Protein 6P5H (pdb70)

Secondary structure (DSSP, 8-state):
----EEEE--GGG--TTTSPSSEEEEETTEEEEE-TTS-EEE----HHHHHHHHHH---GGGSEEETT-TT--TTT-HHHHHHHHHHHHHHHHTTT--/----EEEE--GGG--TTTSPSSEEEEETTEEEEE-TTS-EEE----HHHHHHHHHH---GGGSEEETT-TT--TTT-HHHHHHHHHHHHHHHHTTT--

Radius of gyration: 18.25 Å; Cα contacts (8 Å, |Δi|>4): 332; chains: 2; bounding box: 44×51×34 Å

Organism: Legionella pneumophila subsp. pneumophila (strain Philadelphia 1 / ATCC 33152 / DSM 7513) (NCBI:txid272624)

Solvent-accessible surface area: 11384 Å² total; per-residue (Å²): 125,42,2,137,80,2,40,32,24,151,117,170,126,24,72,43,151,107,18,84,59,41,8,0,2,0,1,77,74,41,0,1,8,0,22,120,181,25,132,57,68,77,4,49,42,85,58,114,29,0,95,117,0,26,70,26,0,96,42,67,29,9,52,80,13,45,10,102,18,138,66,22,64,44,154,131,46,80,24,11,37,3,8,99,60,1,4,105,28,0,135,65,90,17,143,117,53,137,125,42,2,136,83,1,39,35,25,126,95,142,118,17,69,21,155,113,17,82,60,41,7,0,2,0,1,96,66,35,0,0,2,0,21,119,182,24,46,2,4,13,1,35,42,86,58,116,29,0,97,116,0,29,85,26,0,100,40,114,165,42,50,94,60,83,7,84,18,149,179,21,51,45,159,127,44,81,21,25,37,3,4,90,58,1,4,103,29,0,124,68,72,12,169,103,36,132

Structure (mmCIF, N/CA/C/O backbone):
data_6P5H
#
_entry.id   6P5H
#
_cell.length_a   52.027
_cell.length_b   52.027
_cell.length_c   79.753
_cell.angle_alpha   90.00
_cell.angle_beta   90.00
_cell.angle_gamma   120.00
#
_symmetry.space_group_name_H-M   'P 31'
#
loop_
_entity.id
_entity.type
_entity.pdbx_description
1 polymer MavC
2 water water
#
loop_
_atom_site.group_PDB
_atom_site.id
_atom_site.type_symbol
_atom_site.label_atom_id
_atom_site.label_alt_id
_atom_site.label_comp_id
_atom_site.label_asym_id
_atom_site.label_entity_id
_atom_site.label_seq_id
_atom_site.pdbx_PDB_ins_code
_atom_site.Cartn_x
_atom_site.Cartn_y
_atom_site.Cartn_z
_atom_site.occupancy
_atom_site.B_iso_or_equiv
_atom_site.auth_seq_id
_atom_site.auth_comp_id
_atom_site.auth_asym_id
_atom_site.auth_atom_id
_atom_site.pdbx_PDB_model_num
ATOM 1 N N . ASN A 1 8 ? -4.379 -8.586 -25.669 1.00 21.15 128 ASN A N 1
ATOM 2 C CA . ASN A 1 8 ? -2.933 -8.571 -25.498 1.00 22.22 128 ASN A CA 1
ATOM 3 C C . ASN A 1 8 ? -2.535 -8.990 -24.085 1.00 18.82 128 ASN A C 1
ATOM 4 O O . ASN A 1 8 ? -1.417 -9.446 -23.883 1.00 18.22 128 ASN A O 1
ATOM 9 N N . ALA A 1 9 ? -3.455 -8.821 -23.117 1.00 18.44 129 ALA A N 1
ATOM 10 C CA . ALA A 1 9 ? -3.097 -8.892 -21.706 1.00 18.21 129 ALA A CA 1
ATOM 11 C C . ALA A 1 9 ? -2.804 -10.324 -21.256 1.00 15.99 129 ALA A C 1
ATOM 12 O O . ALA A 1 9 ? -3.397 -11.281 -21.762 1.00 18.16 129 ALA A O 1
ATOM 14 N N . PRO A 1 10 ? -1.899 -10.495 -20.299 1.00 11.83 130 PRO A N 1
ATOM 15 C CA . PRO A 1 10 ? -1.629 -11.835 -19.778 1.00 14.19 130 PRO A CA 1
ATOM 16 C C . PRO A 1 10 ? -2.810 -12.363 -18.979 1.00 14.65 130 PRO A C 1
ATOM 17 O O . PRO A 1 10 ? -3.603 -11.609 -18.410 1.00 14.16 130 PRO A O 1
ATOM 21 N N . GLN A 1 11 ? -2.923 -13.691 -18.947 1.00 13.08 131 GLN A N 1
ATOM 22 C CA . GLN A 1 11 ? -3.925 -14.366 -18.135 1.00 14.40 131 GLN A CA 1
ATOM 23 C C . GLN A 1 11 ? -3.331 -15.272 -17.079 1.00 12.21 131 GLN A C 1
ATOM 24 O O . GLN A 1 11 ? -4.075 -15.771 -16.224 1.00 14.00 131 GLN A O 1
ATOM 30 N N . LYS A 1 12 ? -2.030 -15.504 -17.113 1.00 12.00 132 LYS A N 1
ATOM 31 C CA . LYS A 1 12 ? -1.383 -16.512 -16.295 1.00 11.04 132 LYS A CA 1
ATOM 32 C C . LYS A 1 12 ? -0.241 -15.886 -15.520 1.00 13.88 132 LYS A C 1
ATOM 33 O O . LYS A 1 12 ? 0.357 -14.894 -15.947 1.00 12.03 132 LYS A O 1
ATOM 39 N N . TYR A 1 13 ? 0.106 -16.521 -14.407 1.00 11.46 133 TYR A N 1
ATOM 40 C CA . TYR A 1 13 ? 1.313 -16.159 -13.681 1.00 11.18 133 TYR A CA 1
ATOM 41 C C . TYR A 1 13 ? 2.005 -17.415 -13.181 1.00 14.04 133 TYR A C 1
ATOM 42 O O . TYR A 1 13 ? 1.406 -18.491 -13.089 1.00 13.48 133 TYR A O 1
ATOM 51 N N . GLN A 1 14 ? 3.272 -17.258 -12.810 1.00 12.92 134 GLN A N 1
ATOM 52 C CA . GLN A 1 14 ? 3.906 -18.271 -11.984 1.00 14.23 134 GLN A CA 1
ATOM 53 C C . GLN A 1 14 ? 4.942 -17.636 -11.075 1.00 15.36 134 GLN A C 1
ATOM 54 O O . GLN A 1 14 ? 5.537 -16.603 -11.404 1.00 13.48 134 GLN A O 1
ATOM 60 N N . LYS A 1 15 ? 5.141 -18.263 -9.922 1.00 15.99 135 LYS A N 1
ATOM 61 C CA . LYS A 1 15 ? 6.333 -18.005 -9.134 1.00 17.31 135 LYS A CA 1
ATOM 62 C C . LYS A 1 15 ? 7.521 -18.649 -9.828 1.00 18.64 135 LYS A C 1
ATOM 63 O O . LYS A 1 15 ? 7.390 -19.679 -10.496 1.00 19.71 135 LYS A O 1
ATOM 69 N N . ILE A 1 16 ? 8.690 -18.026 -9.698 1.00 17.81 136 ILE A N 1
ATOM 70 C CA . ILE A 1 16 ? 9.900 -18.595 -10.276 1.00 16.65 136 ILE A CA 1
ATOM 71 C C . ILE A 1 16 ? 11.097 -18.113 -9.472 1.00 20.51 136 ILE A C 1
ATOM 72 O O . ILE A 1 16 ? 11.094 -17.006 -8.928 1.00 20.40 136 ILE A O 1
ATOM 77 N N . LYS A 1 17 ? 12.116 -18.967 -9.376 1.00 23.56 137 LYS A N 1
ATOM 78 C CA . LYS A 1 17 ? 13.377 -18.559 -8.778 1.00 25.36 137 LYS A CA 1
ATOM 79 C C . LYS A 1 17 ? 14.230 -17.831 -9.810 1.00 25.43 137 LYS A C 1
ATOM 80 O O . LYS A 1 17 ? 14.184 -18.127 -11.009 1.00 25.76 137 LYS A O 1
ATOM 86 N N . ARG A 1 18 ? 15.024 -16.874 -9.325 1.00 28.28 138 ARG A N 1
ATOM 87 C CA . ARG A 1 18 ? 15.755 -15.984 -10.223 1.00 28.84 138 ARG A CA 1
ATOM 88 C C . ARG A 1 18 ? 16.679 -16.752 -11.160 1.00 29.00 138 ARG A C 1
ATOM 89 O O . ARG A 1 18 ? 16.758 -16.441 -12.354 1.00 28.62 138 ARG A O 1
ATOM 97 N N . GLU A 1 19 ? 17.379 -17.764 -10.646 1.00 31.26 139 GLU A N 1
ATOM 98 C CA . GLU A 1 19 ? 18.314 -18.502 -11.486 1.00 36.12 139 GLU A CA 1
ATOM 99 C C . GLU A 1 19 ? 17.627 -19.507 -12.396 1.00 31.13 139 GLU A C 1
ATOM 100 O O . GLU A 1 19 ? 18.298 -20.116 -13.234 1.00 35.53 139 GLU A O 1
ATOM 106 N N . GLU A 1 20 ? 16.319 -19.697 -12.255 1.00 30.04 140 GLU A N 1
ATOM 107 C CA . GLU A 1 20 ? 15.537 -20.532 -13.154 1.00 31.50 140 GLU A CA 1
A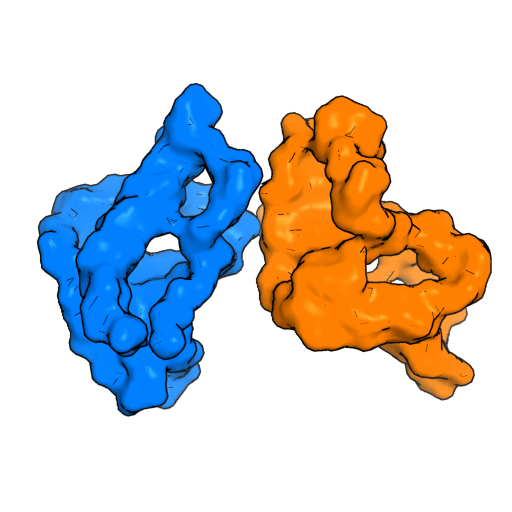TOM 108 C C . GLU A 1 20 ? 14.778 -19.717 -14.192 1.00 26.08 140 GLU A C 1
ATOM 109 O O . GLU A 1 20 ? 14.149 -20.301 -15.080 1.00 26.82 140 GLU A O 1
ATOM 115 N N . PHE A 1 21 ? 14.827 -18.391 -14.105 1.00 24.39 141 PHE A N 1
ATOM 116 C CA . PHE A 1 21 ? 14.067 -17.516 -14.992 1.00 23.28 141 PHE A CA 1
ATOM 117 C C . PHE A 1 21 ? 14.947 -17.127 -16.175 1.00 24.90 141 PHE A C 1
ATOM 118 O O . PHE A 1 21 ? 15.873 -16.324 -16.039 1.00 23.78 141 PHE A O 1
ATOM 126 N N . ASN A 1 22 ? 14.667 -17.716 -17.333 1.00 20.46 142 ASN A N 1
ATOM 127 C CA . ASN A 1 22 ? 15.383 -17.407 -18.568 1.00 22.16 142 ASN A CA 1
ATOM 128 C C . ASN A 1 22 ? 14.380 -16.832 -19.554 1.00 21.37 142 ASN A C 1
ATOM 129 O O . ASN A 1 22 ? 13.613 -17.592 -20.170 1.00 19.63 142 ASN A O 1
ATOM 134 N N . PRO A 1 23 ? 14.343 -15.509 -19.735 1.00 20.89 143 PRO A N 1
ATOM 135 C CA . PRO A 1 23 ? 13.366 -14.908 -20.663 1.00 20.88 143 PRO A CA 1
ATOM 136 C C . PRO A 1 23 ? 13.375 -15.506 -22.060 1.00 19.18 143 PRO A C 1
ATOM 137 O O . PRO A 1 23 ? 12.329 -15.518 -22.728 1.00 17.92 143 PRO A O 1
ATOM 141 N N . GLU A 1 24 ? 14.523 -16.003 -22.526 1.00 22.04 144 GLU A N 1
ATOM 142 C CA . GLU A 1 24 ? 14.585 -16.502 -23.893 1.00 20.82 144 GLU A CA 1
ATOM 143 C C . GLU A 1 24 ? 13.845 -17.831 -24.056 1.00 21.71 144 GLU A C 1
ATOM 144 O O . GLU A 1 24 ? 13.390 -18.149 -25.159 1.00 20.30 144 GLU A O 1
ATOM 150 N N . THR A 1 25 ? 13.701 -18.615 -22.988 1.00 18.22 145 THR A N 1
ATOM 151 C CA . THR A 1 25 ? 12.999 -19.890 -23.083 1.00 19.07 145 THR A CA 1
ATOM 152 C C . THR A 1 25 ? 11.729 -19.956 -22.247 1.00 18.18 145 THR A C 1
ATOM 153 O O . THR A 1 25 ? 10.984 -20.937 -22.359 1.00 19.12 145 THR A O 1
ATOM 157 N N . ALA A 1 26 ? 11.450 -18.950 -21.420 1.00 15.17 146 ALA A N 1
ATOM 158 C CA . ALA A 1 26 ? 10.232 -18.959 -20.629 1.00 15.66 146 ALA A CA 1
ATOM 159 C C . ALA A 1 26 ? 9.018 -18.663 -21.501 1.00 14.41 146 ALA A C 1
ATOM 160 O O . ALA A 1 26 ? 9.121 -18.079 -22.581 1.00 14.29 146 ALA A O 1
ATOM 162 N N . GLU A 1 27 ? 7.849 -19.048 -21.004 1.00 14.61 147 GLU A N 1
ATOM 163 C CA . GLU A 1 27 ? 6.618 -18.716 -21.710 1.00 12.08 147 GLU A CA 1
ATOM 164 C C . GLU A 1 27 ? 6.410 -17.201 -21.762 1.00 12.12 147 GLU A C 1
ATOM 165 O O . GLU A 1 27 ? 6.436 -16.522 -20.731 1.00 12.39 147 GLU A O 1
ATOM 171 N N . LYS A 1 28 ? 6.179 -16.675 -22.964 1.00 10.70 148 LYS A N 1
ATOM 172 C CA . LYS A 1 28 ? 5.959 -15.243 -23.132 1.00 9.39 148 LYS A CA 1
ATOM 173 C C . LYS A 1 28 ? 4.494 -14.890 -22.860 1.00 10.99 148 LYS A C 1
ATOM 174 O O . LYS A 1 28 ? 3.627 -15.760 -22.725 1.00 12.55 148 LYS A O 1
ATOM 180 N N . ASN A 1 29 ? 4.223 -13.581 -22.767 1.00 11.32 149 ASN A N 1
ATOM 181 C CA . ASN A 1 29 ? 2.940 -13.029 -22.332 1.00 10.79 149 ASN A CA 1
ATOM 182 C C . ASN A 1 29 ? 2.473 -13.675 -21.027 1.00 10.53 149 ASN A C 1
ATOM 183 O O . ASN A 1 29 ? 1.382 -14.237 -20.928 1.00 12.75 149 ASN A O 1
ATOM 188 N N . LYS A 1 30 ? 3.315 -13.544 -20.004 1.00 11.01 150 LYS A N 1
ATOM 189 C CA . LYS A 1 30 ? 3.050 -14.181 -18.727 1.00 10.55 150 LYS A CA 1
ATOM 190 C C . LYS A 1 30 ? 3.698 -13.362 -17.621 1.00 14.43 150 LYS A C 1
ATOM 191 O O . LYS A 1 30 ? 4.730 -12.719 -17.821 1.00 28.06 150 LYS A O 1
ATOM 197 N N . ILE A 1 31 ? 3.069 -13.399 -16.456 1.00 10.41 151 ILE A N 1
ATOM 198 C CA . ILE A 1 31 ? 3.549 -12.733 -15.252 1.00 11.78 151 ILE A CA 1
ATOM 199 C C . ILE A 1 31 ? 4.432 -13.689 -14.464 1.00 11.94 151 ILE A C 1
ATOM 200 O O . ILE A 1 31 ? 4.097 -14.871 -14.282 1.00 11.98 151 ILE A O 1
ATOM 205 N N . TYR A 1 32 ? 5.558 -13.179 -13.967 1.00 10.09 152 TYR A N 1
ATOM 206 C CA . TYR A 1 32 ? 6.487 -13.953 -13.156 1.00 10.36 152 TYR A CA 1
ATOM 207 C C . TYR A 1 32 ? 6.686 -13.237 -11.837 1.00 13.66 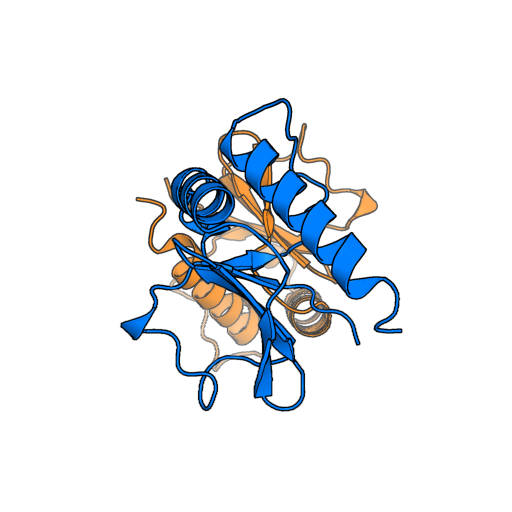152 TYR A C 1
ATOM 208 O O . TYR A 1 32 ? 7.119 -12.077 -11.807 1.00 13.65 152 TYR A O 1
ATOM 217 N N . LEU A 1 33 ? 6.342 -13.919 -10.754 1.00 12.44 153 LEU A N 1
ATOM 218 C CA . LEU A 1 33 ? 6.550 -13.417 -9.403 1.00 11.03 153 LEU A CA 1
ATOM 219 C C . LEU A 1 33 ? 7.828 -14.048 -8.867 1.00 15.81 153 LEU A C 1
ATOM 220 O O . LEU A 1 33 ? 7.895 -15.268 -8.684 1.00 15.44 153 LEU A O 1
ATOM 225 N N . LEU A 1 34 ? 8.855 -13.225 -8.671 1.00 15.73 154 LEU A N 1
ATOM 226 C CA . LEU A 1 34 ? 10.089 -13.650 -8.029 1.00 16.82 154 LEU A CA 1
ATOM 227 C C . LEU A 1 34 ? 10.096 -13.162 -6.585 1.00 18.08 154 LEU A C 1
ATOM 228 O O . LEU A 1 34 ? 9.280 -12.329 -6.185 1.00 18.13 154 LEU A O 1
ATOM 233 N N . GLU A 1 35 ? 11.035 -13.689 -5.797 1.00 19.53 155 GLU A N 1
ATOM 234 C CA . GLU A 1 35 ? 11.069 -13.329 -4.383 1.00 20.77 155 GLU A CA 1
ATOM 235 C C . GLU A 1 35 ? 11.473 -11.877 -4.159 1.00 21.27 155 GLU A C 1
ATOM 236 O O . GLU A 1 35 ? 11.274 -11.363 -3.051 1.00 22.09 155 GLU A O 1
ATOM 242 N N . ASP A 1 36 ? 11.992 -11.194 -5.181 1.00 20.86 156 ASP A N 1
ATOM 243 C CA . ASP A 1 36 ? 12.393 -9.803 -5.023 1.00 21.78 156 ASP A CA 1
ATOM 244 C C . ASP A 1 36 ? 11.911 -8.907 -6.156 1.00 20.78 156 ASP A C 1
ATOM 245 O O . ASP A 1 36 ? 12.363 -7.759 -6.243 1.00 20.70 156 ASP A O 1
ATOM 250 N N . GLN A 1 37 ? 11.001 -9.374 -7.010 1.00 17.84 157 GLN A N 1
ATOM 251 C CA . GLN A 1 37 ? 10.576 -8.591 -8.161 1.00 18.18 157 GLN A CA 1
ATOM 252 C C . GLN A 1 37 ? 9.335 -9.229 -8.758 1.00 14.59 157 GLN A C 1
ATOM 253 O O . GLN A 1 37 ? 9.130 -10.438 -8.628 1.00 17.72 157 GLN A O 1
ATOM 259 N N . LEU A 1 38 ? 8.514 -8.402 -9.400 1.00 14.55 158 LEU A N 1
ATOM 260 C CA . LEU A 1 38 ? 7.333 -8.841 -10.135 1.00 14.36 158 LEU A CA 1
ATOM 261 C C . LEU A 1 38 ? 7.471 -8.313 -11.553 1.00 13.04 158 LEU A C 1
ATOM 262 O O . LEU A 1 38 ? 7.594 -7.097 -11.754 1.00 14.03 158 LEU A O 1
ATOM 267 N N . VAL A 1 39 ? 7.451 -9.211 -12.538 1.00 12.24 159 VAL A N 1
ATOM 268 C CA . VAL A 1 39 ? 7.701 -8.802 -13.909 1.00 14.86 159 VAL A CA 1
ATOM 269 C C . VAL A 1 39 ? 6.630 -9.354 -14.832 1.00 13.05 159 VAL A C 1
ATOM 270 O O . VAL A 1 39 ? 5.961 -10.352 -14.540 1.00 13.43 159 VAL A O 1
ATOM 274 N N . TYR A 1 40 ? 6.498 -8.696 -15.968 1.00 11.27 160 TYR A N 1
ATOM 275 C CA . TYR A 1 40 ? 5.696 -9.161 -17.091 1.00 10.04 160 TYR A CA 1
ATOM 276 C C . TYR A 1 40 ? 6.662 -9.496 -18.213 1.00 13.67 160 TYR A C 1
ATOM 277 O O . TYR A 1 40 ? 7.466 -8.650 -18.617 1.00 12.74 160 TYR A O 1
ATOM 286 N N . LEU A 1 41 ? 6.624 -10.735 -18.694 1.00 12.16 161 LEU A N 1
ATOM 287 C CA . LEU A 1 41 ? 7.400 -11.114 -19.866 1.00 13.15 161 LEU A CA 1
ATOM 288 C C . LEU A 1 41 ? 6.481 -10.924 -21.059 1.00 12.70 161 LEU A C 1
ATOM 289 O O . LEU A 1 41 ? 5.523 -11.682 -21.228 1.00 12.08 161 LEU A O 1
ATOM 294 N N . ASP A 1 42 ? 6.729 -9.885 -21.862 1.00 13.31 162 ASP A N 1
ATOM 295 C CA . ASP A 1 42 ? 5.730 -9.529 -22.857 1.00 12.82 162 ASP A CA 1
ATOM 296 C C . ASP A 1 42 ? 5.828 -10.450 -24.079 1.00 13.80 162 ASP A C 1
ATOM 297 O O . ASP A 1 42 ? 6.634 -11.389 -24.119 1.00 13.38 162 ASP A O 1
ATOM 302 N N . ILE A 1 43 ? 4.966 -10.205 -25.070 1.00 12.63 163 ILE A N 1
ATOM 303 C CA . ILE A 1 43 ? 4.869 -11.129 -26.205 1.00 13.05 163 ILE A CA 1
ATOM 304 C C . ILE A 1 43 ? 6.136 -11.116 -27.054 1.00 14.37 163 ILE A C 1
ATOM 305 O O . ILE A 1 43 ? 6.347 -12.033 -27.862 1.00 13.31 163 ILE A O 1
ATOM 310 N N . PHE A 1 44 ? 6.991 -10.111 -26.897 1.00 15.23 164 PHE A N 1
ATOM 311 C CA . PHE A 1 44 ? 8.259 -10.050 -27.613 1.00 13.49 164 PHE A CA 1
ATOM 312 C C . PHE A 1 44 ? 9.417 -10.651 -26.833 1.00 12.82 164 PHE A C 1
ATOM 313 O O . PHE A 1 44 ? 10.534 -10.709 -27.356 1.00 15.15 164 PHE A O 1
ATOM 321 N N . GLY A 1 45 ? 9.193 -11.077 -25.592 1.00 13.75 165 GLY A N 1
ATOM 322 C CA . GLY A 1 45 ? 10.258 -11.591 -24.764 1.00 14.18 165 GLY A CA 1
ATOM 323 C C . GLY A 1 45 ? 10.988 -10.547 -23.956 1.00 13.14 165 GLY A C 1
ATOM 324 O O . GLY A 1 45 ? 12.073 -10.835 -23.441 1.00 17.18 165 GLY A O 1
ATOM 325 N N . LYS A 1 46 ? 10.423 -9.353 -23.824 1.00 14.11 166 LYS A N 1
ATOM 326 C CA . LYS A 1 46 ? 11.011 -8.296 -23.009 1.00 15.93 166 LYS A CA 1
ATOM 327 C C . LYS A 1 46 ? 10.511 -8.406 -21.575 1.00 15.79 166 LYS A C 1
ATOM 328 O O . LYS A 1 46 ? 9.301 -8.483 -21.345 1.00 14.98 166 LYS A O 1
ATOM 334 N N . VAL A 1 47 ? 11.443 -8.402 -20.623 1.00 13.73 167 VAL A N 1
ATOM 335 C CA . VAL A 1 47 ? 11.106 -8.359 -19.203 1.00 15.08 167 VAL A CA 1
ATOM 336 C C . VAL A 1 47 ? 10.734 -6.930 -18.824 1.00 17.07 167 VAL A C 1
ATOM 337 O O . VAL A 1 47 ? 11.556 -6.010 -18.910 1.00 17.53 167 VAL A O 1
ATOM 341 N N . ILE A 1 48 ? 9.506 -6.749 -18.362 1.00 14.59 168 ILE A N 1
ATOM 342 C CA . ILE A 1 48 ? 8.995 -5.446 -17.955 1.00 14.71 168 ILE A CA 1
ATOM 343 C C . ILE A 1 48 ? 8.777 -5.473 -16.448 1.00 15.98 168 ILE A C 1
ATOM 344 O O . ILE A 1 48 ? 8.008 -6.294 -15.933 1.00 16.44 168 ILE A O 1
ATOM 349 N N . ASP A 1 49 ? 9.459 -4.585 -15.729 1.00 13.34 169 ASP A N 1
ATOM 350 C CA . ASP A 1 49 ? 9.273 -4.502 -14.288 1.00 13.02 169 ASP A CA 1
ATOM 351 C C . ASP A 1 49 ? 7.893 -3.946 -13.953 1.00 11.54 169 ASP A C 1
ATOM 352 O O . ASP A 1 49 ? 7.408 -3.017 -14.593 1.00 12.45 169 ASP A O 1
ATOM 357 N N . LEU A 1 50 ? 7.245 -4.516 -12.931 1.00 13.82 170 LEU A N 1
ATOM 358 C CA . LEU A 1 50 ? 5.920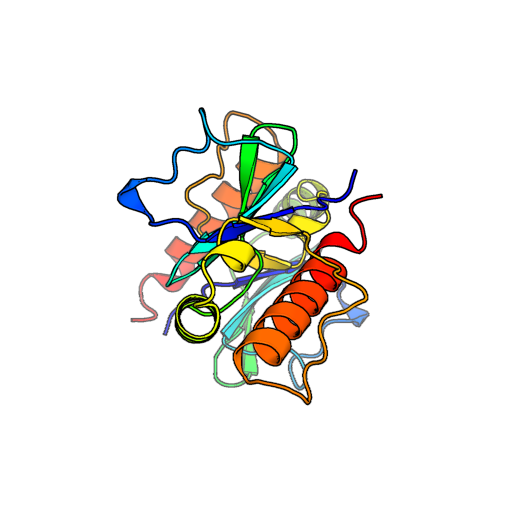 -4.038 -12.564 1.00 15.45 170 LEU A CA 1
ATOM 359 C C . LEU A 1 50 ? 5.923 -3.181 -11.293 1.00 17.14 170 LEU A C 1
ATOM 360 O O . LEU A 1 50 ? 4.892 -3.069 -10.625 1.00 16.72 170 LEU A O 1
ATOM 365 N N . GLY A 1 51 ? 7.055 -2.559 -10.963 1.00 17.63 171 GLY A N 1
ATOM 366 C CA . GLY A 1 51 ? 7.056 -1.462 -10.000 1.00 19.27 171 GLY A CA 1
ATOM 367 C C . GLY A 1 51 ? 6.871 -1.824 -8.542 1.00 19.17 171 GLY A C 1
ATOM 368 O O . GLY A 1 51 ? 6.496 -0.951 -7.745 1.00 17.56 171 GLY A O 1
ATOM 369 N N . GLN A 1 52 ? 7.144 -3.064 -8.153 1.00 15.39 172 GLN A N 1
ATOM 370 C CA . GLN A 1 52 ? 6.947 -3.505 -6.775 1.00 16.86 172 GLN A CA 1
ATOM 371 C C . GLN A 1 52 ? 8.270 -3.574 -6.019 1.00 18.91 172 GLN A C 1
ATOM 372 O O . GLN A 1 52 ? 9.304 -3.956 -6.575 1.00 18.83 172 GLN A O 1
ATOM 378 N N . THR A 1 53 ? 8.230 -3.222 -4.735 1.00 17.43 173 THR A N 1
ATOM 379 C CA . THR A 1 53 ? 9.429 -3.335 -3.925 1.00 19.64 173 THR A CA 1
ATOM 380 C C . THR A 1 53 ? 9.772 -4.801 -3.689 1.00 19.94 173 THR A C 1
ATOM 381 O O . THR A 1 53 ? 8.912 -5.684 -3.736 1.00 20.04 173 THR A O 1
ATOM 385 N N . SER A 1 54 ? 11.055 -5.058 -3.420 1.00 21.51 174 SER A N 1
ATOM 386 C CA . SER A 1 54 ? 11.461 -6.421 -3.101 1.00 20.88 174 SER A CA 1
ATOM 387 C C . SER A 1 54 ? 10.720 -6.953 -1.879 1.00 24.09 174 SER A C 1
ATOM 388 O O . SER A 1 54 ? 10.417 -8.150 -1.810 1.00 22.55 174 SER A O 1
ATOM 391 N N . ASP A 1 55 ? 10.404 -6.081 -0.916 1.00 23.33 175 ASP A N 1
ATOM 392 C CA . ASP A 1 55 ? 9.703 -6.527 0.283 1.00 26.52 175 ASP A CA 1
ATOM 393 C C . ASP A 1 55 ? 8.276 -6.958 -0.031 1.00 22.59 175 ASP A C 1
ATOM 394 O O . ASP A 1 55 ? 7.797 -7.962 0.508 1.00 23.06 175 ASP A O 1
ATOM 399 N N . THR A 1 56 ? 7.575 -6.200 -0.883 1.00 21.70 176 THR A N 1
ATOM 400 C CA . THR A 1 56 ? 6.251 -6.619 -1.334 1.00 19.76 176 THR A CA 1
ATOM 401 C C . THR A 1 56 ? 6.326 -7.977 -2.017 1.00 20.24 176 THR A C 1
ATOM 402 O O . THR A 1 56 ? 5.514 -8.872 -1.748 1.00 18.62 176 THR A O 1
ATOM 406 N N . CYS A 1 57 ? 7.319 -8.150 -2.888 1.00 19.38 177 CYS A N 1
ATOM 407 C CA . CYS A 1 57 ? 7.431 -9.378 -3.666 1.00 20.28 177 CYS A CA 1
ATOM 408 C C . CYS A 1 57 ? 7.766 -10.567 -2.775 1.00 21.39 177 CYS A C 1
ATOM 409 O O . CYS A 1 57 ? 7.226 -11.662 -2.963 1.00 20.27 177 CYS A O 1
ATOM 412 N N . HIS A 1 58 ? 8.656 -10.369 -1.799 1.00 20.61 178 HIS A N 1
ATOM 413 C CA . HIS A 1 58 ? 8.980 -11.442 -0.866 1.00 20.88 178 HIS A CA 1
ATOM 414 C C . HIS A 1 58 ? 7.738 -11.908 -0.118 1.00 23.05 178 HIS A C 1
ATOM 415 O O . HIS A 1 58 ? 7.544 -13.113 0.094 1.00 22.48 178 HIS A O 1
ATOM 422 N N . ARG A 1 59 ? 6.882 -10.961 0.277 1.00 19.55 179 ARG A N 1
ATOM 423 C CA . ARG A 1 59 ? 5.661 -11.288 1.003 1.00 19.31 179 ARG A CA 1
ATOM 424 C C . ARG A 1 59 ? 4.686 -12.056 0.121 1.00 21.92 179 ARG A C 1
ATOM 425 O O . ARG A 1 59 ? 4.142 -13.090 0.530 1.00 21.16 179 ARG A O 1
ATOM 433 N N . LEU A 1 60 ? 4.444 -11.560 -1.095 1.00 21.67 180 LEU A N 1
ATOM 434 C CA . LEU A 1 60 ? 3.549 -12.260 -2.013 1.00 17.79 180 LEU A CA 1
ATOM 435 C C . LEU A 1 60 ? 4.089 -13.642 -2.354 1.00 21.04 180 LEU A C 1
ATOM 436 O O . LEU A 1 60 ? 3.354 -14.635 -2.319 1.00 19.09 180 LEU A O 1
ATOM 441 N N . PHE A 1 61 ? 5.378 -13.709 -2.707 1.00 18.51 181 PHE A N 1
ATOM 442 C CA . PHE A 1 61 ? 6.026 -14.967 -3.060 1.00 20.04 181 PHE A CA 1
ATOM 443 C C . PHE A 1 61 ? 5.829 -16.006 -1.964 1.00 21.01 181 PHE A C 1
ATOM 444 O O . PHE A 1 61 ? 5.462 -17.155 -2.232 1.00 22.23 181 PHE A O 1
ATOM 452 N N . ASN A 1 62 ? 6.027 -15.607 -0.712 1.00 21.60 182 ASN A N 1
ATOM 453 C CA . ASN A 1 62 ? 5.956 -16.571 0.376 1.00 24.93 182 ASN A CA 1
ATOM 454 C C . ASN A 1 62 ? 4.544 -16.802 0.899 1.00 24.14 182 ASN A C 1
ATOM 455 O O . ASN A 1 62 ? 4.313 -17.805 1.587 1.00 27.32 182 ASN A O 1
ATOM 460 N N . ALA A 1 63 ? 3.588 -15.935 0.566 1.00 21.34 183 ALA A N 1
ATOM 461 C CA . ALA A 1 63 ? 2.203 -16.173 0.956 1.00 21.49 183 ALA A CA 1
ATOM 462 C C . ALA A 1 63 ? 1.507 -17.197 0.068 1.00 23.01 183 ALA A C 1
ATOM 463 O O . ALA A 1 63 ? 0.519 -17.807 0.497 1.00 22.81 183 ALA A O 1
ATOM 465 N N . ILE A 1 64 ? 1.988 -17.401 -1.153 1.00 22.25 184 ILE A N 1
ATOM 466 C CA . ILE A 1 64 ? 1.351 -18.296 -2.112 1.00 20.28 184 ILE A CA 1
ATOM 467 C C . ILE A 1 64 ? 2.101 -19.621 -2.045 1.00 22.03 184 ILE A C 1
ATOM 468 O O . ILE A 1 64 ? 3.151 -19.797 -2.675 1.00 20.34 184 ILE A O 1
ATOM 473 N N . THR A 1 65 ? 1.551 -20.559 -1.269 1.00 24.45 185 THR A N 1
ATOM 474 C CA . THR A 1 65 ? 2.212 -21.815 -0.952 1.00 25.68 185 THR A CA 1
ATOM 475 C C . THR A 1 65 ? 1.512 -23.045 -1.506 1.00 24.42 185 THR A C 1
ATOM 476 O O . THR A 1 65 ? 2.139 -24.106 -1.569 1.00 26.99 185 THR A O 1
ATOM 480 N N . THR A 1 66 ? 0.240 -22.945 -1.872 1.00 21.28 186 THR A N 1
ATOM 481 C CA . THR A 1 66 ? -0.478 -24.110 -2.379 1.00 21.61 186 THR A CA 1
ATOM 482 C C . THR A 1 66 ? 0.136 -24.548 -3.703 1.00 24.91 186 THR A C 1
ATOM 483 O O . THR A 1 66 ? 0.314 -23.717 -4.601 1.00 21.20 186 THR A O 1
ATOM 487 N N . PRO A 1 67 ? 0.493 -25.824 -3.858 1.00 23.85 187 PRO A N 1
ATOM 488 C CA . PRO A 1 67 ? 1.052 -26.282 -5.144 1.00 22.79 187 PRO A CA 1
ATOM 489 C C . PRO A 1 67 ? 0.233 -25.896 -6.371 1.00 20.43 187 PRO A C 1
ATOM 490 O O . PRO A 1 67 ? 0.816 -25.489 -7.380 1.00 20.41 187 PRO A O 1
ATOM 494 N N . PHE A 1 68 ? -1.100 -26.009 -6.317 1.00 19.81 188 PHE A N 1
ATOM 495 C CA . PHE A 1 68 ? -1.935 -25.632 -7.457 1.00 18.97 188 PHE A CA 1
ATOM 496 C C . PHE A 1 68 ? -1.717 -24.179 -7.858 1.00 16.42 188 PHE A C 1
ATOM 497 O O . PHE A 1 68 ? -1.920 -23.816 -9.022 1.00 17.22 188 PHE A O 1
ATOM 505 N N . TYR A 1 69 ? -1.332 -23.338 -6.906 1.00 16.71 189 TYR A N 1
ATOM 506 C CA . TYR A 1 69 ? -1.279 -21.901 -7.136 1.00 16.22 189 TYR A CA 1
ATOM 507 C C . TYR A 1 69 ? 0.118 -21.398 -7.484 1.00 17.49 189 TYR A C 1
ATOM 508 O O . TYR A 1 69 ? 0.294 -20.193 -7.674 1.00 15.65 189 TYR A O 1
ATOM 517 N N . GLN A 1 70 ? 1.109 -22.284 -7.598 1.00 15.22 190 GLN A N 1
ATOM 518 C CA . GLN A 1 70 ? 2.451 -21.839 -7.970 1.00 16.84 190 GLN A CA 1
ATOM 519 C C . GLN A 1 70 ? 2.516 -21.386 -9.418 1.00 18.26 190 GLN A C 1
ATOM 520 O O . GLN A 1 70 ? 3.280 -20.473 -9.745 1.00 17.98 190 GLN A O 1
ATOM 526 N N . ASN A 1 71 ? 1.736 -22.017 -10.287 1.00 14.59 191 ASN A N 1
A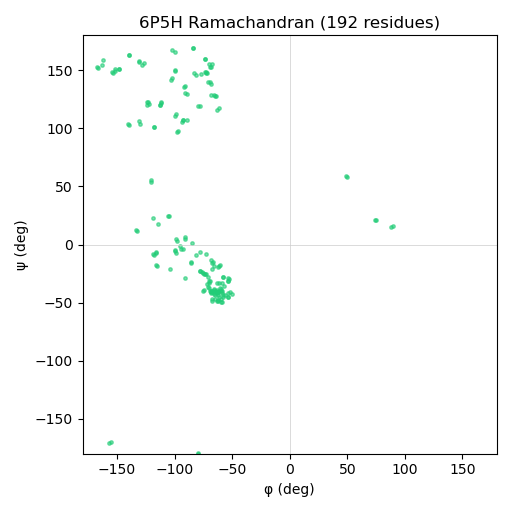TOM 527 C CA . ASN A 1 71 ? 1.729 -21.762 -11.726 1.00 14.28 191 ASN A CA 1
ATOM 528 C C . ASN A 1 71 ? 0.254 -21.828 -12.103 1.00 16.15 191 ASN A C 1
ATOM 529 O O . ASN A 1 71 ? -0.319 -22.920 -12.150 1.00 17.08 191 ASN A O 1
ATOM 534 N N . TYR A 1 72 ? -0.379 -20.675 -12.321 1.00 12.97 192 TYR A N 1
ATOM 535 C CA . TYR A 1 72 ? -1.834 -20.622 -12.200 1.00 13.58 192 TYR A CA 1
ATOM 536 C C . TYR A 1 72 ? -2.375 -19.450 -13.017 1.00 14.46 192 TYR A C 1
ATOM 537 O O . TYR A 1 72 ? -1.644 -18.830 -13.799 1.00 14.69 192 TYR A O 1
ATOM 546 N N . ILE A 1 73 ? -3.675 -19.156 -12.855 1.00 13.48 193 ILE A N 1
ATOM 547 C CA . ILE A 1 73 ? -4.345 -18.079 -13.579 1.00 11.69 193 ILE A CA 1
ATOM 548 C C . ILE A 1 73 ? -4.464 -16.848 -12.691 1.00 13.20 193 ILE A C 1
ATOM 549 O O . ILE A 1 73 ? -4.609 -16.937 -11.464 1.00 14.84 193 ILE A O 1
ATOM 554 N N . LEU A 1 74 ? -4.462 -15.678 -13.350 1.00 15.51 194 LEU A N 1
ATOM 555 C CA . LEU A 1 74 ? -4.414 -14.393 -12.657 1.00 14.30 194 LEU A CA 1
ATOM 556 C C . LEU A 1 74 ? -5.736 -13.994 -12.010 1.00 22.12 194 LEU A C 1
ATOM 557 O O . LEU A 1 74 ? -5.734 -13.364 -10.949 1.00 23.44 194 LEU A O 1
ATOM 562 N N . TYR A 1 75 ? -6.863 -14.226 -12.665 1.00 22.57 195 TYR A N 1
ATOM 563 C CA . TYR A 1 75 ? -8.062 -13.565 -12.142 1.00 20.09 195 TYR A CA 1
ATOM 564 C C . TYR A 1 75 ? -9.125 -14.577 -11.745 1.00 22.90 195 TYR A C 1
ATOM 565 O O . TYR A 1 75 ? -10.283 -14.487 -12.162 1.00 27.20 195 TYR A O 1
ATOM 574 N N . ASP A 1 76 ? -8.726 -15.522 -10.910 1.00 16.76 196 ASP A N 1
ATOM 575 C CA . ASP A 1 76 ? -9.585 -16.636 -10.529 1.00 19.01 196 ASP A CA 1
ATOM 576 C C . ASP A 1 76 ? -10.825 -16.113 -9.814 1.00 18.22 196 ASP A C 1
ATOM 577 O O . ASP A 1 76 ? -10.719 -15.483 -8.758 1.00 19.04 196 ASP A O 1
ATOM 582 N N . GLU A 1 77 ? -11.997 -16.354 -10.409 1.00 21.36 197 GLU A N 1
ATOM 583 C CA . GLU A 1 77 ? -13.243 -15.857 -9.834 1.00 22.66 197 GLU A CA 1
ATOM 584 C C . GLU A 1 77 ? -13.570 -16.506 -8.495 1.00 25.66 197 GLU A C 1
ATOM 585 O O . GLU A 1 77 ? -14.371 -15.954 -7.733 1.00 25.97 197 GLU A O 1
ATOM 591 N N . TYR A 1 78 ? -12.972 -17.653 -8.185 1.00 22.11 198 TYR A N 1
ATOM 592 C CA . TYR A 1 78 ? -13.270 -18.368 -6.950 1.00 21.66 198 TYR A CA 1
ATOM 593 C C . TYR A 1 78 ? -12.300 -18.051 -5.818 1.00 26.63 198 TYR A C 1
ATOM 594 O O . TYR A 1 78 ? -12.470 -18.570 -4.709 1.00 27.41 198 TYR A O 1
ATOM 603 N N . ILE A 1 79 ? -11.298 -17.207 -6.068 1.00 24.20 199 ILE A N 1
ATOM 604 C CA . ILE A 1 79 ? -10.425 -16.721 -5.008 1.00 24.97 199 ILE A CA 1
ATOM 605 C C . ILE A 1 79 ? -11.218 -15.803 -4.088 1.00 24.96 199 ILE A C 1
ATOM 606 O O . ILE A 1 79 ? -12.026 -14.986 -4.548 1.00 27.52 199 ILE A O 1
ATOM 611 N N . ASP A 1 80 ? -11.011 -15.944 -2.779 1.00 24.74 200 ASP A N 1
ATOM 612 C CA . ASP A 1 80 ? -11.676 -15.095 -1.788 1.00 28.82 200 ASP A CA 1
ATOM 613 C C . ASP A 1 80 ? -10.630 -14.541 -0.828 1.00 25.13 200 ASP A C 1
ATOM 614 O O . ASP A 1 80 ? -10.164 -15.259 0.068 1.00 26.37 200 ASP A O 1
ATOM 619 N N . PRO A 1 81 ? -10.250 -13.268 -0.978 1.00 26.55 201 PRO A N 1
ATOM 620 C CA . PRO A 1 81 ? -9.185 -12.723 -0.120 1.00 28.37 201 PRO A CA 1
ATOM 621 C C . PRO A 1 81 ? -9.521 -12.743 1.358 1.00 29.95 201 PRO A C 1
ATOM 622 O O . PRO A 1 81 ? -8.603 -12.662 2.185 1.00 30.30 201 PRO A O 1
ATOM 626 N N . GLU A 1 82 ? -10.794 -12.872 1.723 1.00 29.13 202 GLU A N 1
ATOM 627 C CA . GLU A 1 82 ? -11.181 -12.912 3.127 1.00 32.77 202 GLU A CA 1
ATOM 628 C C . GLU A 1 82 ? -11.079 -14.303 3.739 1.00 34.79 202 GLU A C 1
ATOM 629 O O . GLU A 1 82 ? -11.394 -14.465 4.921 1.00 36.59 202 GLU A O 1
ATOM 635 N N . GLU A 1 83 ? -10.645 -15.311 2.983 1.00 30.53 203 GLU A N 1
ATOM 636 C CA . GLU A 1 83 ? -10.587 -16.658 3.530 1.00 28.29 203 GLU A CA 1
ATOM 637 C C . GLU A 1 83 ? -9.179 -17.117 3.884 1.00 30.53 203 GLU A C 1
ATOM 638 O O . GLU A 1 83 ? -9.034 -18.033 4.697 1.00 31.68 203 GLU A O 1
ATOM 644 N N . SER A 1 84 ? -8.142 -16.514 3.310 1.00 26.61 204 SER A N 1
ATOM 645 C CA . SER A 1 84 ? -6.779 -16.887 3.654 1.00 23.62 204 SER A CA 1
ATOM 646 C C . SER A 1 84 ? -5.835 -15.787 3.195 1.00 23.42 204 SER A C 1
ATOM 647 O O . SER A 1 84 ? -6.139 -15.030 2.270 1.00 21.86 204 SER A O 1
ATOM 650 N N . ALA A 1 85 ? -4.681 -15.709 3.863 1.00 22.12 205 ALA A N 1
ATOM 651 C CA . ALA A 1 85 ? -3.645 -14.780 3.422 1.00 21.58 205 ALA A CA 1
ATOM 652 C C . ALA A 1 85 ? -3.177 -15.107 2.013 1.00 22.71 205 ALA A C 1
ATOM 653 O O . ALA A 1 85 ? -2.824 -14.202 1.246 1.00 22.66 205 ALA A O 1
ATOM 655 N N . GLU A 1 86 ? -3.166 -16.391 1.652 1.00 20.27 206 GLU A N 1
ATOM 656 C CA . GLU A 1 86 ? -2.757 -16.778 0.306 1.00 20.08 206 GLU A CA 1
ATOM 657 C C . GLU A 1 86 ? -3.693 -16.201 -0.750 1.00 20.12 206 GLU A C 1
ATOM 658 O O . GLU A 1 86 ? -3.242 -15.635 -1.756 1.00 17.29 206 GLU A O 1
ATOM 664 N N . GLU A 1 87 ? -5.003 -16.356 -0.558 1.00 19.32 207 GLU A N 1
ATOM 665 C CA . GLU A 1 87 ? -5.944 -15.837 -1.540 1.00 19.18 207 GLU A CA 1
ATOM 666 C C . GLU A 1 87 ? -5.979 -14.313 -1.533 1.00 18.02 207 GLU A C 1
ATOM 667 O O . GLU A 1 87 ? -6.205 -13.697 -2.578 1.00 17.68 207 GLU A O 1
ATOM 673 N N . ALA A 1 88 ? -5.744 -13.689 -0.377 1.00 19.94 208 ALA A N 1
ATOM 674 C CA . ALA A 1 88 ? -5.587 -12.239 -0.359 1.00 20.73 208 ALA A CA 1
ATOM 675 C C . ALA A 1 88 ? -4.376 -11.804 -1.179 1.00 20.07 208 ALA A C 1
ATOM 676 O O . ALA A 1 88 ? -4.440 -10.807 -1.908 1.00 19.74 208 ALA A O 1
ATOM 678 N N . ALA A 1 89 ? -3.268 -12.542 -1.075 1.00 17.87 209 ALA A N 1
ATOM 679 C CA . ALA A 1 89 ? -2.072 -12.206 -1.846 1.00 17.79 209 ALA A CA 1
ATOM 680 C C . ALA A 1 89 ? -2.282 -12.444 -3.338 1.00 19.24 209 ALA A C 1
ATOM 681 O O . ALA A 1 89 ? -1.814 -11.656 -4.170 1.00 17.03 209 ALA A O 1
ATOM 683 N N . MET A 1 90 ? -2.967 -13.530 -3.704 1.00 17.37 210 MET A N 1
ATOM 684 C CA . MET A 1 90 ? -3.258 -13.752 -5.119 1.00 18.13 210 MET A CA 1
ATOM 685 C C . MET A 1 90 ? -4.135 -12.642 -5.680 1.00 16.68 210 MET A C 1
ATOM 686 O O . MET A 1 90 ? -3.923 -12.172 -6.809 1.00 15.36 210 MET A O 1
ATOM 691 N N . PHE A 1 91 ? -5.127 -12.205 -4.903 1.00 16.71 211 PHE A N 1
ATOM 692 C CA . PHE A 1 91 ? -6.010 -11.136 -5.348 1.00 17.85 211 PHE A CA 1
ATOM 693 C C . PHE A 1 91 ? -5.251 -9.821 -5.439 1.00 18.99 211 PHE A C 1
ATOM 694 O O . PHE A 1 91 ? -5.444 -9.047 -6.386 1.00 16.20 211 PHE A O 1
ATOM 702 N N . GLU A 1 92 ? -4.376 -9.568 -4.464 1.00 18.40 212 GLU A N 1
ATOM 703 C CA . GLU A 1 92 ? -3.567 -8.353 -4.472 1.00 19.12 212 GLU A CA 1
ATOM 704 C C . GLU A 1 92 ? -2.668 -8.301 -5.696 1.00 18.95 212 GLU A C 1
ATOM 705 O O . GLU A 1 92 ? -2.560 -7.260 -6.355 1.00 17.53 212 GLU A O 1
ATOM 711 N N . MET A 1 93 ? -2.015 -9.416 -6.018 1.00 16.21 213 MET A N 1
ATOM 712 C CA . MET A 1 93 ? -1.176 -9.447 -7.210 1.00 16.26 213 MET A CA 1
ATOM 713 C C . MET A 1 93 ? -2.001 -9.213 -8.469 1.00 17.64 213 MET A C 1
ATOM 714 O O . MET A 1 93 ? -1.569 -8.496 -9.382 1.00 14.40 213 MET A O 1
ATOM 719 N N . GLY A 1 94 ? -3.200 -9.802 -8.536 1.00 15.19 214 GLY A N 1
ATOM 720 C CA . GLY A 1 94 ? -4.0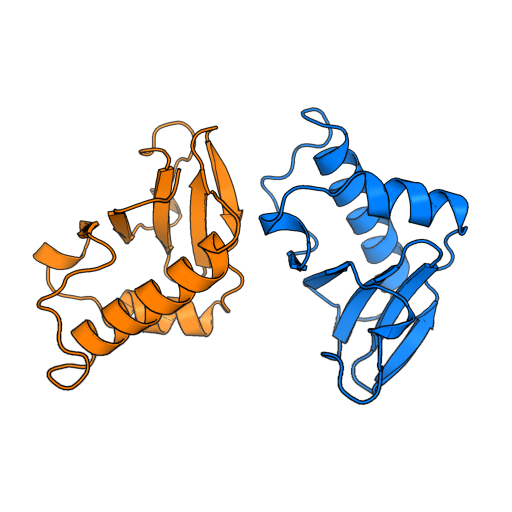52 -9.582 -9.690 1.00 12.43 214 GLY A CA 1
ATOM 721 C C . GLY A 1 94 ? -4.416 -8.119 -9.858 1.00 16.47 214 GLY A C 1
ATOM 722 O O . GLY A 1 94 ? -4.475 -7.612 -10.977 1.00 17.38 214 GLY A O 1
ATOM 723 N N . GLU A 1 95 ? -4.644 -7.418 -8.747 1.00 18.35 215 GLU A N 1
ATOM 724 C CA . GLU A 1 95 ? -4.984 -6.003 -8.848 1.00 19.48 215 GLU A CA 1
ATOM 725 C C . GLU A 1 95 ? -3.779 -5.181 -9.283 1.00 17.15 215 GLU A C 1
ATOM 726 O O . GLU A 1 95 ? -3.925 -4.229 -10.057 1.00 18.28 215 GLU A O 1
ATOM 732 N N . ILE A 1 96 ? -2.581 -5.542 -8.811 1.00 15.03 216 ILE A N 1
ATOM 733 C CA . ILE A 1 96 ? -1.363 -4.885 -9.288 1.00 14.47 216 ILE A CA 1
ATOM 734 C C . ILE A 1 96 ? -1.230 -5.070 -10.793 1.00 17.72 216 ILE A C 1
ATOM 735 O O . ILE A 1 96 ? -1.005 -4.111 -11.540 1.00 17.05 216 ILE A O 1
ATOM 740 N N . VAL A 1 97 ? -1.366 -6.313 -11.261 1.00 15.17 217 VAL A N 1
ATOM 741 C CA . VAL A 1 97 ? -1.166 -6.594 -12.677 1.00 15.67 217 VAL A CA 1
ATOM 742 C C . VAL A 1 97 ? -2.227 -5.902 -13.515 1.00 15.70 217 VAL A C 1
ATOM 743 O O . VAL A 1 97 ? -1.922 -5.306 -14.554 1.00 16.61 217 VAL A O 1
ATOM 747 N N . LYS A 1 98 ? -3.489 -5.960 -13.077 1.00 15.81 218 LYS A N 1
ATOM 748 C CA . LYS A 1 98 ? -4.554 -5.297 -13.822 1.00 18.50 218 LYS A CA 1
ATOM 749 C C . LYS A 1 98 ? -4.259 -3.815 -13.998 1.00 18.96 218 LYS A C 1
ATOM 750 O O . LYS A 1 98 ? -4.409 -3.269 -15.099 1.00 22.35 218 LYS A O 1
ATOM 756 N N . ALA A 1 99 ? -3.790 -3.163 -12.937 1.00 18.47 219 ALA A N 1
ATOM 757 C CA . ALA A 1 99 ? -3.485 -1.740 -13.020 1.00 19.81 219 ALA A CA 1
ATOM 758 C C . ALA A 1 99 ? -2.323 -1.477 -13.969 1.00 20.78 219 ALA A C 1
ATOM 759 O O . ALA A 1 99 ? -2.347 -0.507 -14.734 1.00 22.49 219 ALA A O 1
ATOM 761 N N . LYS A 1 100 ? -1.307 -2.339 -13.954 1.00 17.12 220 LYS A N 1
ATOM 762 C CA . LYS A 1 100 ? -0.152 -2.130 -14.826 1.00 16.18 220 LYS A CA 1
ATOM 763 C C . LYS A 1 100 ? -0.462 -2.436 -16.283 1.00 20.20 220 LYS A C 1
ATOM 764 O O . LYS A 1 100 ? 0.225 -1.924 -17.177 1.00 19.06 220 LYS A O 1
ATOM 770 N N . MET A 1 101 ? -1.454 -3.290 -16.539 1.00 17.07 221 MET A N 1
ATOM 771 C CA . MET A 1 101 ? -1.851 -3.675 -17.889 1.00 16.98 221 MET A CA 1
ATOM 772 C C . MET A 1 101 ? -2.938 -2.776 -18.450 1.00 21.66 221 MET A C 1
ATOM 773 O O . MET A 1 101 ? -3.446 -3.051 -19.543 1.00 23.45 221 MET A O 1
ATOM 778 N N . LYS A 1 102 ? -3.283 -1.709 -17.725 1.00 19.98 222 LYS A N 1
ATOM 779 C CA . LYS A 1 102 ? -4.458 -0.900 -18.034 1.00 26.63 222 LYS A CA 1
ATOM 780 C C . LYS A 1 102 ? -4.468 -0.417 -19.473 1.00 28.79 222 LYS A C 1
ATOM 781 O O . LYS A 1 102 ? -5.543 -0.268 -20.069 1.00 30.23 222 LYS A O 1
ATOM 787 N N . ASN A 1 103 ? -3.294 -0.183 -20.058 1.00 27.10 223 ASN A N 1
ATOM 788 C CA . ASN A 1 103 ? -3.222 0.378 -21.401 1.00 26.41 223 ASN A CA 1
ATOM 789 C C . ASN A 1 103 ? -2.523 -0.556 -22.384 1.00 27.17 223 ASN A C 1
ATOM 790 O O . ASN A 1 103 ? -2.029 -0.102 -23.422 1.00 30.35 223 ASN A O 1
ATOM 795 N N . ILE A 1 104 ? -2.486 -1.860 -22.092 1.00 24.77 224 ILE A N 1
ATOM 796 C CA . ILE A 1 104 ? -1.926 -2.803 -23.056 1.00 26.99 224 ILE A CA 1
ATOM 797 C C . ILE A 1 104 ? -2.884 -3.059 -24.218 1.00 27.01 224 ILE A C 1
ATOM 798 O O . ILE A 1 104 ? -2.434 -3.430 -25.310 1.00 26.22 224 ILE A O 1
ATOM 803 N N . ASP A 1 105 ? -4.186 -2.868 -24.014 1.00 28.10 225 ASP A N 1
ATOM 804 C CA . ASP A 1 105 ? -5.174 -2.903 -25.090 1.00 26.78 225 ASP A CA 1
ATOM 805 C C . ASP A 1 105 ? -5.710 -1.488 -25.305 1.00 31.10 225 ASP A C 1
ATOM 806 O O . ASP A 1 105 ? -5.621 -0.933 -26.398 1.00 27.73 225 ASP A O 1
ATOM 811 N N . ASN B 1 8 ? -5.244 -38.121 -1.153 1.00 19.96 128 ASN B N 1
ATOM 812 C CA . ASN B 1 8 ? -5.969 -36.866 -1.313 1.00 22.48 128 ASN B CA 1
ATOM 813 C C . ASN B 1 8 ? -6.520 -36.729 -2.728 1.00 18.82 128 ASN B C 1
ATOM 814 O O . ASN B 1 8 ? -7.473 -35.995 -2.935 1.00 17.91 128 ASN B O 1
ATOM 819 N N . ALA B 1 9 ? -5.925 -37.445 -3.683 1.00 17.87 129 ALA B N 1
ATOM 820 C CA . ALA B 1 9 ? -6.161 -37.163 -5.095 1.00 18.13 129 ALA B CA 1
ATOM 821 C C . ALA B 1 9 ? -7.549 -37.621 -5.547 1.00 16.81 129 ALA B C 1
ATOM 822 O O . ALA B 1 9 ? -8.090 -38.606 -5.036 1.00 18.70 129 ALA B O 1
ATOM 824 N N . PRO B 1 10 ? -8.145 -36.927 -6.510 1.00 11.58 130 PRO B N 1
ATOM 825 C CA . PRO B 1 10 ? -9.433 -37.370 -7.048 1.00 13.66 130 PRO B CA 1
ATOM 826 C C . PRO B 1 10 ? -9.291 -38.662 -7.836 1.00 15.07 130 PRO B C 1
ATOM 827 O O . PRO B 1 10 ? -8.237 -38.971 -8.396 1.00 13.77 130 PRO B O 1
ATOM 831 N N . GLN B 1 11 ? -10.385 -39.424 -7.871 1.00 13.19 131 GLN B N 1
ATOM 832 C CA . GLN B 1 11 ? -10.471 -40.624 -8.691 1.00 14.33 131 GLN B CA 1
ATOM 833 C C . GLN B 1 11 ? -11.564 -40.557 -9.736 1.00 13.05 131 GLN B C 1
ATOM 834 O O . GLN B 1 11 ? -11.644 -41.456 -10.582 1.00 14.45 131 GLN B O 1
ATOM 840 N N . LYS B 1 12 ? -12.405 -39.536 -9.706 1.00 13.11 132 LYS B N 1
ATOM 841 C CA . LYS B 1 12 ? -13.607 -39.486 -10.517 1.00 12.00 132 LYS B CA 1
ATOM 842 C C . LYS B 1 12 ? -13.654 -38.177 -11.284 1.00 14.60 132 LYS B C 1
ATOM 843 O O . LYS B 1 12 ? -13.087 -37.165 -10.861 1.00 12.13 132 LYS B O 1
ATOM 849 N N . TYR B 1 13 ? -14.365 -38.201 -12.406 1.00 14.03 133 TYR B N 1
ATOM 850 C CA . TYR B 1 13 ? -14.659 -36.977 -13.135 1.00 12.19 133 TYR B CA 1
ATOM 851 C C . TYR B 1 13 ? -16.091 -37.020 -13.639 1.00 13.91 133 TYR B C 1
ATOM 852 O O . TYR B 1 13 ? -16.716 -38.083 -13.720 1.00 13.84 133 TYR B O 1
ATOM 861 N N . GLN B 1 14 ? -16.595 -35.849 -14.015 1.00 13.06 134 GLN B N 1
ATOM 862 C CA . GLN B 1 14 ? -17.784 -35.811 -14.846 1.00 14.92 134 GLN B CA 1
ATOM 863 C C . GLN B 1 14 ? -17.748 -34.594 -15.755 1.00 15.32 134 GLN B C 1
ATOM 864 O O . GLN B 1 14 ? -17.150 -33.563 -15.424 1.00 13.86 134 GLN B O 1
ATOM 870 N N . LYS B 1 15 ? -18.390 -34.733 -16.909 1.00 16.27 135 LYS B N 1
ATOM 871 C CA . LYS B 1 15 ? -18.777 -33.573 -17.693 1.00 16.62 135 LYS B CA 1
ATOM 872 C C . LYS B 1 15 ? -19.928 -32.863 -16.998 1.00 19.68 135 LYS B C 1
ATOM 873 O O . LYS B 1 15 ? -20.750 -33.487 -16.322 1.00 19.68 135 LYS B O 1
ATOM 879 N N . ILE B 1 16 ? -19.974 -31.541 -17.136 1.00 18.54 136 ILE B N 1
ATOM 880 C CA . ILE B 1 16 ? -21.070 -30.774 -16.560 1.00 17.25 136 ILE B CA 1
ATOM 881 C C . ILE B 1 16 ? -21.235 -29.492 -17.361 1.00 20.67 136 ILE B C 1
ATOM 882 O O . ILE B 1 16 ? -20.269 -28.960 -17.911 1.00 19.94 136 ILE B O 1
ATOM 887 N N . LYS B 1 17 ? -22.472 -29.003 -17.440 1.00 22.52 137 LYS B N 1
ATOM 888 C CA . LYS B 1 17 ? -22.713 -27.686 -18.008 1.00 24.22 137 LYS B CA 1
ATOM 889 C C . LYS B 1 17 ? -22.452 -26.613 -16.966 1.00 24.87 137 LYS B C 1
ATOM 890 O O . LYS B 1 17 ? -22.716 -26.803 -15.773 1.00 25.81 137 LYS B O 1
ATOM 896 N N . ARG B 1 18 ? -21.942 -25.473 -17.435 1.00 26.53 138 ARG B N 1
ATOM 897 C CA . ARG B 1 18 ? -21.636 -24.361 -16.544 1.00 28.25 138 ARG B CA 1
ATOM 898 C C . ARG B 1 18 ? -22.844 -23.970 -15.701 1.00 28.84 138 ARG B C 1
ATOM 899 O O . ARG B 1 18 ? -22.717 -23.717 -14.497 1.00 27.33 138 ARG B O 1
ATOM 907 N N . GLU B 1 19 ? -24.029 -23.946 -16.313 1.00 30.30 139 GLU B N 1
ATOM 908 C CA . GLU B 1 19 ? -25.244 -23.542 -15.614 1.00 34.88 139 GLU B CA 1
ATOM 909 C C . GLU B 1 19 ? -25.655 -24.533 -14.532 1.00 32.40 139 GLU B C 1
ATOM 910 O O . GLU B 1 19 ? -26.401 -24.159 -13.620 1.00 35.08 139 GLU B O 1
ATOM 916 N N . GLU B 1 20 ? -25.188 -25.782 -14.615 1.00 30.26 140 GLU B N 1
ATOM 917 C CA . GLU B 1 20 ? -25.530 -26.832 -13.665 1.00 32.11 140 GLU B CA 1
ATOM 918 C C . GLU B 1 20 ? -24.462 -27.049 -12.601 1.00 27.73 140 GLU B C 1
ATOM 919 O O . GLU B 1 20 ? -24.685 -27.834 -11.672 1.00 27.60 140 GLU B O 1
ATOM 925 N N . PHE B 1 21 ? -23.314 -26.395 -12.723 1.00 25.67 141 PHE B N 1
ATOM 926 C CA . PHE B 1 21 ? -22.187 -26.612 -11.823 1.00 23.12 141 PHE B CA 1
ATOM 927 C C . PHE B 1 21 ? -22.309 -25.660 -10.639 1.00 24.62 141 PHE B C 1
ATOM 928 O O . PHE B 1 21 ? -22.110 -24.450 -10.777 1.00 23.24 141 PHE B O 1
ATOM 936 N N . ASN B 1 22 ? -22.664 -26.206 -9.481 1.00 20.07 142 ASN B N 1
ATOM 937 C CA . ASN B 1 22 ? -22.771 -25.435 -8.246 1.00 23.01 142 ASN B CA 1
ATOM 938 C C . ASN B 1 22 ? -21.766 -26.008 -7.264 1.00 21.14 142 ASN B C 1
ATOM 939 O O . ASN B 1 22 ? -22.032 -27.056 -6.652 1.00 19.88 142 ASN B O 1
ATOM 944 N N . PRO B 1 23 ? -20.606 -25.369 -7.078 1.00 20.36 143 PRO B N 1
ATOM 945 C CA . PRO B 1 23 ? -19.593 -25.915 -6.155 1.00 19.22 143 PRO B CA 1
ATOM 946 C C . PRO B 1 23 ? -20.109 -26.202 -4.757 1.00 19.24 143 PRO B C 1
ATOM 947 O O . PRO B 1 23 ? -19.593 -27.109 -4.090 1.00 18.43 143 PRO B O 1
ATOM 951 N N . GLU B 1 24 ? -21.117 -25.463 -4.291 1.00 21.81 144 GLU B N 1
ATOM 952 C CA . GLU B 1 24 ? -21.592 -25.660 -2.925 1.00 21.21 144 GLU B CA 1
ATOM 953 C C . GLU B 1 24 ? -22.344 -26.975 -2.758 1.00 21.13 144 GLU B C 1
ATOM 954 O O . GLU B 1 24 ? -22.363 -27.532 -1.655 1.00 20.93 144 GLU B O 1
ATOM 960 N N . THR B 1 25 ? -22.970 -27.485 -3.820 1.00 18.08 145 THR B N 1
ATOM 961 C CA . THR B 1 25 ? -23.723 -28.727 -3.720 1.00 19.19 145 THR B CA 1
ATOM 962 C C . THR B 1 25 ? -23.148 -29.854 -4.563 1.00 17.44 145 THR B C 1
ATOM 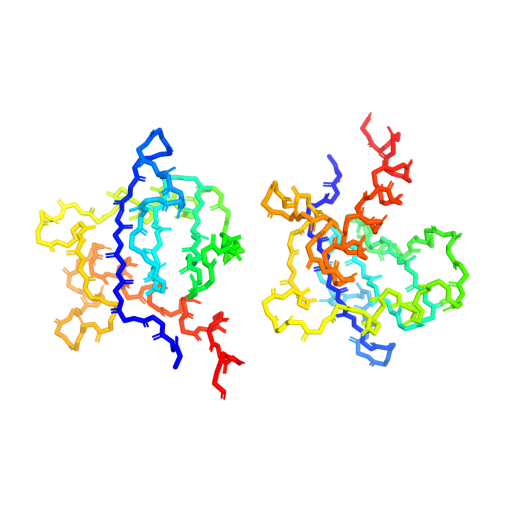963 O O . THR B 1 25 ? -23.629 -30.989 -4.463 1.00 19.36 145 THR B O 1
ATOM 967 N N . ALA B 1 26 ? -22.140 -29.582 -5.391 1.00 16.55 146 ALA B N 1
ATOM 968 C CA . ALA B 1 26 ? -21.528 -30.637 -6.182 1.00 13.72 146 ALA B CA 1
ATOM 969 C C . ALA B 1 26 ? -20.667 -31.545 -5.309 1.00 13.98 146 ALA B C 1
ATOM 970 O O . ALA B 1 26 ? -20.219 -31.173 -4.223 1.00 14.70 146 ALA B O 1
ATOM 972 N N . GLU B 1 27 ? -20.409 -32.747 -5.815 1.00 13.10 147 GLU B N 1
ATOM 973 C CA . GLU B 1 27 ? -19.517 -33.656 -5.110 1.00 11.73 147 GLU B CA 1
ATOM 974 C C . GLU B 1 27 ? -18.098 -33.087 -5.053 1.00 12.83 147 GLU B C 1
ATOM 975 O O . GLU B 1 27 ? -17.517 -32.727 -6.082 1.00 12.95 147 GLU B O 1
ATOM 981 N N . LYS B 1 28 ? -17.532 -33.027 -3.851 1.00 10.94 148 LYS B N 1
ATOM 982 C CA . LYS B 1 28 ? -16.178 -32.505 -3.680 1.00 9.50 148 LYS B CA 1
ATOM 983 C C . LYS B 1 28 ? -15.140 -33.601 -3.955 1.00 10.77 148 LYS B C 1
ATOM 984 O O . LYS B 1 28 ? -15.459 -34.788 -4.097 1.00 12.79 148 LYS B O 1
ATOM 990 N N . ASN B 1 29 ? -13.872 -33.180 -4.051 1.00 11.29 149 ASN B N 1
ATOM 991 C CA . ASN B 1 29 ? -12.756 -34.015 -4.489 1.00 10.74 149 ASN B CA 1
ATOM 992 C C . ASN B 1 29 ? -13.085 -34.754 -5.783 1.00 11.81 149 ASN B C 1
ATOM 993 O O . ASN B 1 29 ? -13.021 -35.978 -5.872 1.00 12.70 149 ASN B O 1
ATOM 998 N N . LYS B 1 30 ? -13.395 -33.972 -6.812 1.00 10.86 150 LYS B N 1
ATOM 999 C CA . LYS B 1 30 ? -13.794 -34.530 -8.095 1.00 10.65 150 LYS B CA 1
ATOM 1000 C C . LYS B 1 30 ? -13.409 -33.565 -9.208 1.00 11.62 150 LYS B C 1
ATOM 1001 O O . LYS B 1 30 ? -13.368 -32.349 -9.006 1.00 11.08 150 LYS B O 1
ATOM 1007 N N . ILE B 1 31 ? -13.145 -34.120 -10.380 1.00 10.35 151 ILE B N 1
ATOM 1008 C CA . ILE B 1 31 ? -12.802 -33.359 -11.576 1.00 11.24 151 ILE B CA 1
ATOM 1009 C C . ILE B 1 31 ? -14.069 -33.051 -12.362 1.00 12.32 151 ILE B C 1
ATOM 1010 O O . ILE B 1 31 ? -14.931 -33.924 -12.566 1.00 11.96 151 ILE B O 1
ATOM 1015 N N . TYR B 1 32 ? -14.190 -31.810 -12.833 1.00 11.33 152 TYR B N 1
ATOM 1016 C CA . TYR B 1 32 ? -15.322 -31.398 -13.650 1.00 11.59 152 TYR B CA 1
ATOM 1017 C C . TYR B 1 32 ? -14.805 -30.874 -14.974 1.00 13.64 152 TYR B C 1
ATOM 1018 O O . TYR B 1 32 ? -14.011 -29.928 -15.005 1.00 13.24 152 TYR B O 1
ATOM 1027 N N . LEU B 1 33 ? -15.239 -31.504 -16.058 1.00 12.88 153 LEU B N 1
ATOM 1028 C CA . LEU B 1 33 ? -14.899 -31.080 -17.409 1.00 11.12 153 LEU B CA 1
ATOM 1029 C C . LEU B 1 33 ? -16.079 -30.282 -17.953 1.00 15.18 153 LEU B C 1
ATOM 1030 O O . LEU B 1 33 ? -17.167 -30.827 -18.154 1.00 14.92 153 LEU B O 1
ATOM 1035 N N . LEU B 1 34 ? -15.880 -28.980 -18.124 1.00 16.47 154 LEU B N 1
ATOM 1036 C CA . LEU B 1 34 ? -16.847 -28.116 -18.780 1.00 17.92 154 LEU B CA 1
ATOM 1037 C C . LEU B 1 34 ? -16.412 -27.887 -20.222 1.00 19.09 154 LEU B C 1
ATOM 1038 O O . LEU B 1 34 ? -15.278 -28.173 -20.603 1.00 18.55 154 LEU B O 1
ATOM 1043 N N . GLU B 1 35 ? -17.328 -27.363 -21.036 1.00 21.03 155 GLU B N 1
ATOM 1044 C CA . GLU B 1 35 ? -16.975 -27.196 -22.444 1.00 22.47 155 GLU B CA 1
ATOM 1045 C C . GLU B 1 35 ? -15.980 -26.065 -22.672 1.00 21.88 155 GLU B C 1
ATOM 1046 O O . GLU B 1 35 ? -15.459 -25.944 -23.785 1.00 23.23 155 GLU B O 1
ATOM 1052 N N . ASP B 1 36 ? -15.673 -25.262 -21.648 1.00 21.27 156 ASP B N 1
ATOM 1053 C CA . ASP B 1 36 ? -14.678 -24.207 -21.794 1.00 22.59 156 ASP B CA 1
ATOM 1054 C C . ASP B 1 36 ? -13.668 -24.169 -20.651 1.00 21.91 156 ASP B C 1
ATOM 1055 O O . ASP B 1 36 ? -12.907 -23.197 -20.554 1.00 20.59 156 ASP B O 1
ATOM 1060 N N . GLN B 1 37 ? -13.622 -25.187 -19.794 1.00 18.62 157 GLN B N 1
ATOM 1061 C CA . GLN B 1 37 ? -12.725 -25.167 -18.649 1.00 19.46 157 GLN B CA 1
ATOM 1062 C C . GLN B 1 37 ? -12.655 -26.568 -18.062 1.00 15.15 157 GLN B C 1
ATOM 1063 O O . GLN B 1 37 ? -13.604 -27.346 -18.181 1.00 17.74 157 GLN B O 1
ATOM 1069 N N . LEU B 1 38 ? -11.522 -26.873 -17.436 1.00 14.85 158 LEU B N 1
ATOM 1070 C CA . LEU B 1 38 ? -11.317 -28.110 -16.694 1.00 14.17 158 LEU B CA 1
ATOM 1071 C C . LEU B 1 38 ? -10.937 -27.728 -15.272 1.00 12.53 158 LEU B C 1
ATOM 1072 O O . LEU B 1 38 ? -9.946 -27.014 -15.067 1.00 14.50 158 LEU B O 1
ATOM 1077 N N . VAL B 1 39 ? -11.709 -28.196 -14.288 1.00 11.82 159 VAL B N 1
ATOM 1078 C CA . VAL B 1 39 ? -11.483 -27.773 -12.916 1.00 14.73 159 VAL B CA 1
ATOM 1079 C C . VAL B 1 39 ? -11.435 -28.972 -11.987 1.00 12.75 159 VAL B C 1
ATOM 1080 O O . VAL B 1 39 ? -11.972 -30.047 -12.276 1.00 13.21 159 VAL B O 1
ATOM 1084 N N . TYR B 1 40 ? -10.790 -28.757 -10.853 1.00 11.19 160 TYR B N 1
ATOM 1085 C CA . TYR B 1 40 ? -10.778 -29.680 -9.728 1.00 11.58 160 TYR B CA 1
ATOM 1086 C C . TYR B 1 40 ? -11.556 -29.019 -8.603 1.00 14.49 160 TYR B C 1
ATO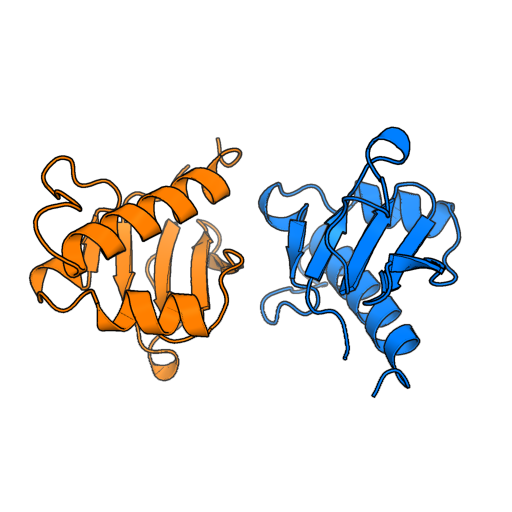M 1087 O O . TYR B 1 40 ? -11.220 -27.906 -8.187 1.00 13.33 160 TYR B O 1
ATOM 1096 N N . LEU B 1 41 ? -12.614 -29.669 -8.128 1.00 11.37 161 LEU B N 1
ATOM 1097 C CA . LEU B 1 41 ? -13.327 -29.190 -6.950 1.00 12.95 161 LEU B CA 1
ATOM 1098 C C . LEU B 1 41 ? -12.702 -29.891 -5.755 1.00 11.60 161 LEU B C 1
ATOM 1099 O O . LEU B 1 41 ? -12.883 -31.095 -5.584 1.00 12.26 161 LEU B O 1
ATOM 1104 N N . ASP B 1 42 ? -11.926 -29.158 -4.950 1.00 13.11 162 ASP B N 1
ATOM 1105 C CA . ASP B 1 42 ? -11.115 -29.841 -3.953 1.00 12.03 162 ASP B CA 1
ATOM 1106 C C . ASP B 1 42 ? -11.964 -30.209 -2.732 1.00 14.27 162 ASP B C 1
ATOM 1107 O O . ASP B 1 42 ? -13.178 -29.969 -2.694 1.00 13.33 162 ASP B O 1
ATOM 1112 N N . ILE B 1 43 ? -11.330 -30.844 -1.741 1.00 12.00 163 ILE B N 1
ATOM 1113 C CA . ILE B 1 43 ? -12.075 -31.377 -0.596 1.00 12.76 163 ILE B CA 1
ATOM 1114 C C . ILE B 1 43 ? -12.684 -30.275 0.261 1.00 14.60 163 ILE B C 1
ATOM 1115 O O . ILE B 1 43 ? -13.575 -30.551 1.078 1.00 13.52 163 ILE B O 1
ATOM 1120 N N . PHE B 1 44 ? -12.249 -29.032 0.093 1.00 15.45 164 PHE B N 1
ATOM 1121 C CA . PHE B 1 44 ? -12.828 -27.912 0.822 1.00 13.30 164 PHE B CA 1
ATOM 1122 C C . PHE B 1 44 ? -13.923 -27.203 0.042 1.00 13.98 164 PHE B C 1
ATOM 1123 O O . PHE B 1 44 ? -14.525 -26.262 0.566 1.00 15.60 164 PHE B O 1
ATOM 1131 N N . GLY B 1 45 ? -14.171 -27.602 -1.205 1.00 13.97 165 GLY B N 1
ATOM 1132 C CA . GLY B 1 45 ? -15.157 -26.946 -2.031 1.00 14.77 165 GLY B CA 1
ATOM 1133 C C . GLY B 1 45 ? -14.628 -25.794 -2.849 1.00 13.06 165 GLY B C 1
ATOM 1134 O O . GLY B 1 45 ? -15.426 -24.995 -3.354 1.00 16.31 165 GLY B O 1
ATOM 1135 N N . LYS B 1 46 ? -13.311 -25.689 -3.000 1.00 14.87 166 LYS B N 1
ATOM 1136 C CA . LYS B 1 46 ? -12.706 -24.641 -3.815 1.00 16.02 166 LYS B CA 1
ATOM 1137 C C . LYS B 1 46 ? -12.539 -25.132 -5.245 1.00 15.82 166 LYS B C 1
ATOM 1138 O O . LYS B 1 46 ? -12.009 -26.222 -5.466 1.00 15.25 166 LYS B O 1
ATOM 1144 N N . VAL B 1 47 ? -12.994 -24.325 -6.202 1.00 13.86 167 VAL B N 1
ATOM 1145 C CA . VAL B 1 47 ? -12.804 -24.607 -7.622 1.00 13.82 167 VAL B CA 1
ATOM 1146 C C . VAL B 1 47 ? -11.387 -24.207 -8.015 1.00 17.60 167 VAL B C 1
ATOM 1147 O O . VAL B 1 47 ? -11.008 -23.033 -7.925 1.00 18.56 167 VAL B O 1
ATOM 1151 N N . ILE B 1 48 ? -10.611 -25.179 -8.471 1.00 14.28 168 ILE B N 1
ATOM 1152 C CA . ILE B 1 48 ? -9.222 -24.977 -8.866 1.00 14.12 168 ILE B CA 1
ATOM 1153 C C . ILE B 1 48 ? -9.123 -25.182 -10.370 1.00 17.11 168 ILE B C 1
ATOM 1154 O O . ILE B 1 48 ? -9.446 -26.261 -10.881 1.00 16.29 168 ILE B O 1
ATOM 1159 N N . ASP B 1 49 ? -8.680 -24.152 -11.083 1.00 12.76 169 ASP B N 1
ATOM 1160 C CA . ASP B 1 49 ? -8.512 -24.272 -12.523 1.00 12.81 169 ASP B CA 1
ATOM 1161 C C . ASP B 1 49 ? -7.334 -25.177 -12.864 1.00 11.92 169 ASP B C 1
ATOM 1162 O O . ASP B 1 49 ? -6.287 -25.134 -12.221 1.00 12.66 169 ASP B O 1
ATOM 1167 N N . LEU B 1 50 ? -7.500 -26.012 -13.893 1.00 14.62 170 LEU B N 1
ATOM 1168 C CA . LEU B 1 50 ? -6.432 -26.930 -14.260 1.00 15.35 170 LEU B CA 1
ATOM 1169 C C . LEU B 1 50 ? -5.705 -26.511 -15.540 1.00 17.04 170 LEU B C 1
ATOM 1170 O O . LEU B 1 50 ? -5.102 -27.354 -16.205 1.00 16.50 170 LEU B O 1
ATOM 1175 N N . GLY B 1 51 ? -5.736 -25.223 -15.879 1.00 17.74 171 GLY B N 1
ATOM 1176 C CA . GLY B 1 51 ? -4.793 -24.669 -16.841 1.00 17.96 171 GLY B CA 1
ATOM 1177 C C . GLY B 1 51 ? -5.030 -24.993 -18.297 1.00 19.13 171 GLY B C 1
ATOM 1178 O O . GLY B 1 51 ? -4.093 -24.885 -19.099 1.00 17.43 171 GLY B O 1
ATOM 1179 N N . GLN B 1 52 ? -6.245 -25.364 -18.679 1.00 15.07 172 GLN B N 1
ATOM 1180 C CA . GLN B 1 52 ? -6.533 -25.771 -20.052 1.00 16.93 172 GLN B CA 1
ATOM 1181 C C . GLN B 1 52 ? -7.254 -24.666 -20.814 1.00 18.91 172 GLN B C 1
ATOM 1182 O O . GLN B 1 52 ? -8.119 -23.974 -20.268 1.00 18.15 172 GLN B O 1
ATOM 1188 N N . THR B 1 53 ? -6.901 -24.509 -22.089 1.00 17.22 173 THR B N 1
ATOM 1189 C CA . THR B 1 53 ? -7.590 -23.533 -22.912 1.00 19.70 173 THR B CA 1
ATOM 1190 C C . THR B 1 53 ? -9.038 -23.951 -23.143 1.00 21.33 173 THR B C 1
ATOM 1191 O O . THR B 1 53 ? -9.395 -25.133 -23.086 1.00 19.33 173 THR B O 1
ATOM 1195 N N . SER B 1 54 ? -9.878 -22.954 -23.415 1.00 21.30 174 SER B N 1
ATOM 1196 C CA . SER B 1 54 ? -11.266 -23.240 -23.747 1.00 20.70 174 SER B CA 1
ATOM 1197 C C . SER B 1 54 ? -11.366 -24.180 -24.945 1.00 23.97 174 SER B C 1
ATOM 1198 O O . SER B 1 54 ? -12.247 -25.047 -24.991 1.00 22.79 174 SER B O 1
ATOM 1201 N N . ASP B 1 55 ? -10.453 -24.044 -25.912 1.00 23.51 175 ASP B N 1
ATOM 1202 C CA . ASP B 1 55 ? -10.504 -24.892 -27.098 1.00 27.10 175 ASP B CA 1
ATOM 1203 C C . ASP B 1 55 ? -10.178 -26.343 -26.765 1.00 22.07 175 ASP B C 1
ATOM 1204 O O . ASP B 1 55 ? -10.800 -27.261 -27.311 1.00 22.86 175 ASP B O 1
ATOM 1209 N N . THR B 1 56 ? -9.189 -26.571 -25.894 1.00 20.78 176 THR B N 1
ATOM 1210 C CA . THR B 1 56 ? -8.890 -27.932 -25.453 1.00 19.17 176 THR B CA 1
ATOM 1211 C C . THR B 1 56 ? -10.101 -28.557 -24.776 1.00 18.85 176 THR B C 1
ATOM 1212 O O . THR B 1 56 ? -10.475 -29.703 -25.068 1.00 18.44 176 THR B O 1
ATOM 1216 N N . CYS B 1 57 ? -10.726 -27.808 -23.866 1.00 20.58 177 CYS B N 1
ATOM 1217 C CA . CYS B 1 57 ? -11.870 -28.325 -23.124 1.00 19.48 177 CYS B CA 1
ATOM 1218 C C . CYS B 1 57 ? -13.048 -28.608 -24.035 1.00 20.80 177 CYS B C 1
ATOM 1219 O O . CYS B 1 57 ? -13.732 -29.620 -23.856 1.00 19.64 177 CYS B O 1
ATOM 1222 N N . HIS B 1 58 ? -13.299 -27.734 -25.016 1.00 21.42 178 HIS B N 1
ATOM 1223 C CA . HIS B 1 58 ? -14.381 -27.983 -25.965 1.00 23.01 178 HIS B CA 1
ATOM 1224 C C . HIS B 1 58 ? -14.158 -29.287 -26.722 1.00 22.68 178 HIS B C 1
ATOM 1225 O O . HIS B 1 58 ? -15.103 -30.055 -26.953 1.00 22.10 178 HIS B O 1
ATOM 1232 N N . ARG B 1 59 ? -12.909 -29.555 -27.108 1.00 20.44 179 ARG B N 1
ATOM 1233 C CA . ARG B 1 59 ? -12.587 -30.776 -27.835 1.00 21.27 179 ARG B CA 1
ATOM 1234 C C . ARG B 1 59 ? -12.768 -32.005 -26.954 1.00 21.43 179 ARG B C 1
ATOM 1235 O O . ARG B 1 59 ? -13.374 -32.998 -27.371 1.00 22.05 179 ARG B O 1
ATOM 1243 N N . LEU B 1 60 ? -12.250 -31.957 -25.724 1.00 22.09 180 LEU B N 1
ATOM 1244 C CA . LEU B 1 60 ? -12.399 -33.094 -24.819 1.00 17.37 180 LEU B CA 1
ATOM 1245 C C . LEU B 1 60 ? -13.862 -33.320 -24.463 1.00 18.86 180 LEU B C 1
ATOM 1246 O O . LEU B 1 60 ? -14.352 -34.456 -24.487 1.00 18.71 180 LEU B O 1
ATOM 1251 N N . PHE B 1 61 ? -14.566 -32.237 -24.108 1.00 18.44 181 PHE B N 1
ATOM 1252 C CA . PHE B 1 61 ? -15.979 -32.309 -23.758 1.00 20.50 181 PHE B CA 1
ATOM 1253 C C . PHE B 1 61 ? -16.782 -32.990 -24.858 1.00 21.85 181 PHE B C 1
ATOM 1254 O O . PHE B 1 61 ? -17.601 -33.875 -24.588 1.00 21.84 181 PHE B O 1
ATOM 1262 N N . ASN B 1 62 ? -16.534 -32.621 -26.107 1.00 21.69 182 ASN B N 1
ATOM 1263 C CA . ASN B 1 62 ? -17.330 -33.163 -27.197 1.00 24.88 182 ASN B CA 1
ATOM 1264 C C . ASN B 1 62 ? -16.824 -34.503 -27.720 1.00 24.02 182 ASN B C 1
ATOM 1265 O O . ASN B 1 62 ? -17.581 -35.206 -28.401 1.00 26.49 182 ASN B O 1
ATOM 1270 N N . ALA B 1 63 ? -15.589 -34.896 -27.397 1.00 22.33 183 ALA B N 1
ATOM 1271 C CA . ALA B 1 63 ? -15.104 -36.217 -27.783 1.00 22.01 183 ALA B CA 1
ATOM 1272 C C . ALA B 1 63 ? -15.634 -37.331 -26.890 1.00 23.12 183 ALA B C 1
ATOM 1273 O O . ALA B 1 63 ? -15.658 -38.495 -27.313 1.00 23.91 183 ALA B O 1
ATOM 1275 N N . ILE B 1 64 ? -16.041 -37.014 -25.665 1.00 20.77 184 ILE B N 1
ATOM 1276 C CA . ILE B 1 64 ? -16.489 -38.018 -24.708 1.00 19.79 184 ILE B CA 1
ATOM 1277 C C . ILE B 1 64 ? -18.009 -38.050 -24.779 1.00 22.43 184 ILE B C 1
ATOM 1278 O O . ILE B 1 64 ? -18.703 -37.237 -24.158 1.00 20.70 184 ILE B O 1
ATOM 1283 N N . THR B 1 65 ? -18.523 -39.013 -25.538 1.00 23.42 185 THR B N 1
ATOM 1284 C CA . THR B 1 65 ? -19.925 -39.062 -25.902 1.00 24.64 185 THR B CA 1
ATOM 1285 C C . THR B 1 65 ? -20.669 -40.277 -25.365 1.00 24.86 185 THR B C 1
ATOM 1286 O O . THR B 1 65 ? -21.903 -40.239 -25.312 1.00 27.36 185 THR B O 1
ATOM 1290 N N . THR B 1 66 ? -19.971 -41.329 -24.955 1.00 21.23 186 THR B N 1
ATOM 1291 C CA . THR B 1 66 ? -20.644 -42.520 -24.444 1.00 21.85 186 THR B CA 1
ATOM 1292 C C . THR B 1 66 ? -21.316 -42.205 -23.114 1.00 24.72 186 THR B C 1
ATOM 1293 O O . THR B 1 66 ? -20.670 -41.657 -22.215 1.00 20.92 186 THR B O 1
ATOM 1297 N N . PRO B 1 67 ? -22.605 -42.518 -22.949 1.00 22.74 187 PRO B N 1
ATOM 1298 C CA . PRO B 1 67 ? -23.274 -42.238 -21.665 1.00 21.71 187 PRO B CA 1
ATOM 1299 C C . PRO B 1 67 ? -22.544 -42.772 -20.436 1.00 20.99 187 PRO B C 1
ATOM 1300 O O . PRO B 1 67 ? -22.491 -42.074 -19.416 1.00 20.23 187 PRO B O 1
ATOM 1304 N N . PHE B 1 68 ? -21.980 -43.984 -20.498 1.00 19.10 188 PHE B N 1
ATOM 1305 C CA . PHE B 1 68 ? -21.238 -44.522 -19.359 1.00 19.06 188 PHE B CA 1
ATOM 1306 C C . PHE B 1 68 ? -20.091 -43.605 -18.955 1.00 16.31 188 PHE B C 1
ATOM 1307 O O . PHE B 1 68 ? -19.667 -43.609 -17.795 1.00 17.49 188 PHE B O 1
ATOM 1315 N N . TYR B 1 69 ? -19.560 -42.841 -19.903 1.00 16.31 189 TYR B N 1
ATOM 1316 C CA . TYR B 1 69 ? -18.336 -42.087 -19.679 1.00 15.80 189 TYR B CA 1
ATOM 1317 C C . TYR B 1 69 ? -18.597 -40.624 -19.339 1.00 17.32 189 TYR B C 1
ATOM 1318 O O . TYR B 1 69 ? -17.644 -39.853 -19.197 1.00 15.58 189 TYR B O 1
ATOM 1327 N N . GLN B 1 70 ? -19.860 -40.225 -19.187 1.00 15.17 190 GLN B N 1
ATOM 1328 C CA . GLN B 1 70 ? -20.150 -38.840 -18.825 1.00 16.10 190 GLN B CA 1
ATOM 1329 C C . GLN B 1 70 ? -19.789 -38.551 -17.380 1.00 18.14 190 GLN B C 1
ATOM 1330 O O . GLN B 1 70 ? -19.379 -37.434 -17.055 1.00 18.95 190 GLN B O 1
ATOM 1336 N N . ASN B 1 71 ? -19.943 -39.538 -16.509 1.00 14.09 191 ASN B N 1
ATOM 1337 C CA . ASN B 1 71 ? -19.718 -39.408 -15.073 1.00 14.15 191 ASN B CA 1
ATOM 1338 C C . ASN B 1 71 ? -19.029 -40.715 -14.694 1.00 16.42 191 ASN B C 1
ATOM 1339 O O . ASN B 1 71 ? -19.681 -41.762 -14.642 1.00 16.61 191 ASN B O 1
ATOM 1344 N N . TYR B 1 72 ? -17.714 -40.682 -14.488 1.00 12.46 192 TYR B N 1
ATOM 1345 C CA . TYR B 1 72 ? -16.947 -41.919 -14.611 1.00 12.11 192 TYR B CA 1
ATOM 1346 C C . TYR B 1 72 ? -15.667 -41.815 -13.781 1.00 14.04 192 TYR B C 1
ATOM 1347 O O . TYR B 1 72 ? -15.505 -40.892 -12.975 1.00 16.35 192 TYR B O 1
ATOM 1356 N N . ILE B 1 73 ? -14.760 -42.796 -13.956 1.00 12.76 193 ILE B N 1
ATOM 1357 C CA . ILE B 1 73 ? -13.488 -42.844 -13.237 1.00 12.07 193 ILE B CA 1
ATOM 1358 C C . ILE B 1 73 ? -12.369 -42.326 -14.130 1.00 13.09 193 ILE B C 1
ATOM 1359 O O . ILE B 1 73 ? -12.381 -42.491 -15.359 1.00 14.99 193 ILE B O 1
ATOM 1364 N N . LEU B 1 74 ? -11.361 -41.723 -13.478 1.00 15.52 194 LEU B N 1
ATOM 1365 C CA . LEU B 1 74 ? -10.261 -41.056 -14.166 1.00 14.33 194 LEU B CA 1
ATOM 1366 C C . LEU B 1 74 ? -9.253 -42.011 -14.792 1.00 21.63 194 LEU B C 1
ATOM 1367 O O . LEU B 1 74 ? -8.702 -41.714 -15.856 1.00 24.52 194 LEU B O 1
ATOM 1372 N N . TYR B 1 75 ? -8.913 -43.107 -14.134 1.00 20.56 195 TYR B N 1
ATOM 1373 C CA . TYR B 1 75 ? -7.736 -43.812 -14.643 1.00 22.30 195 TYR B CA 1
ATOM 1374 C C . TYR B 1 75 ? -8.085 -45.237 -15.040 1.00 23.14 195 TYR B C 1
ATOM 1375 O O . TYR B 1 75 ? -7.465 -46.197 -14.577 1.00 28.12 195 TYR B O 1
ATOM 1384 N N . ASP B 1 76 ? -9.066 -45.356 -15.921 1.00 17.43 196 ASP B N 1
ATOM 1385 C CA . ASP B 1 76 ? -9.601 -46.653 -16.319 1.00 17.94 196 ASP B CA 1
ATOM 1386 C C . ASP B 1 76 ? -8.517 -47.473 -17.013 1.00 20.00 196 ASP B C 1
ATOM 1387 O O . ASP B 1 76 ? -8.020 -47.087 -18.075 1.00 19.55 196 ASP B O 1
ATOM 1392 N N . GLU B 1 77 ? -8.142 -48.598 -16.397 1.00 20.74 197 GLU B N 1
ATOM 1393 C CA . GLU B 1 77 ? -7.114 -49.459 -16.970 1.00 22.58 197 GLU B CA 1
ATOM 1394 C C . GLU B 1 77 ? -7.517 -50.021 -18.327 1.00 25.83 197 GLU B C 1
ATOM 1395 O O . GLU B 1 77 ? -6.646 -50.455 -19.090 1.00 24.55 197 GLU B O 1
ATOM 1401 N N . TYR B 1 78 ? -8.807 -50.021 -18.652 1.00 22.35 198 TYR B N 1
ATOM 1402 C CA . TYR B 1 78 ? -9.274 -50.676 -19.862 1.00 24.40 198 TYR B CA 1
ATOM 1403 C C . TYR B 1 78 ? -9.516 -49.733 -21.034 1.00 25.29 198 TYR B C 1
ATOM 1404 O O . TYR B 1 78 ? -9.797 -50.214 -22.137 1.00 27.99 198 TYR B O 1
ATOM 1413 N N . ILE B 1 79 ? -9.401 -48.419 -20.859 1.00 24.69 199 ILE B N 1
ATOM 1414 C CA . ILE B 1 79 ? -9.514 -47.562 -22.033 1.00 24.26 199 ILE B CA 1
ATOM 1415 C C . ILE B 1 79 ? -8.212 -47.637 -22.819 1.00 25.31 199 ILE B C 1
ATOM 1416 O O . ILE B 1 79 ? -7.121 -47.803 -22.257 1.00 28.13 199 ILE B O 1
ATOM 1421 N N . ASP B 1 80 ? -8.334 -47.540 -24.135 1.00 25.04 200 ASP B N 1
ATOM 1422 C CA . ASP B 1 80 ? -7.205 -47.688 -25.052 1.00 30.55 200 ASP B CA 1
ATOM 1423 C C . ASP B 1 80 ? -7.235 -46.513 -26.014 1.00 25.12 200 ASP B C 1
ATOM 1424 O O . ASP B 1 80 ? -8.109 -46.474 -26.907 1.00 24.83 200 ASP B O 1
ATOM 1429 N N . PRO B 1 81 ? -6.334 -45.540 -25.878 1.00 26.66 201 PRO B N 1
ATOM 1430 C CA . PRO B 1 81 ? -6.403 -44.351 -26.742 1.00 28.31 201 PRO B CA 1
ATOM 1431 C C . PRO B 1 81 ? -6.277 -44.667 -28.220 1.00 30.85 201 PRO B C 1
ATOM 1432 O O . PRO B 1 81 ? -6.661 -43.835 -29.051 1.00 29.92 201 PRO B O 1
ATOM 1436 N N . GLU B 1 82 ? -5.767 -45.847 -28.576 1.00 30.08 202 GLU B N 1
ATOM 1437 C CA . GLU B 1 82 ? -5.656 -46.239 -29.975 1.00 32.74 202 GLU B CA 1
ATOM 1438 C C . GLU B 1 82 ? -6.956 -46.784 -30.546 1.00 34.35 202 GLU B C 1
ATOM 1439 O O . GLU B 1 82 ? -7.035 -46.998 -31.760 1.00 34.89 202 GLU B O 1
ATOM 1445 N N . GLU B 1 83 ? -7.972 -47.013 -29.716 1.00 29.77 203 GLU B N 1
ATOM 1446 C CA . GLU B 1 83 ? -9.212 -47.604 -30.196 1.00 29.38 203 GLU B CA 1
ATOM 1447 C C . GLU B 1 83 ? -10.237 -46.569 -30.643 1.00 29.55 203 GLU B C 1
ATOM 1448 O O . GLU B 1 83 ? -11.058 -46.866 -31.517 1.00 29.37 203 GLU B O 1
ATOM 1454 N N . SER B 1 84 ? -10.223 -45.363 -30.076 1.00 25.31 204 SER B N 1
ATOM 1455 C CA . SER B 1 84 ? -11.207 -44.361 -30.461 1.00 23.46 204 SER B CA 1
ATOM 1456 C C . SER B 1 84 ? -10.726 -42.986 -30.024 1.00 24.64 204 SER B C 1
ATOM 1457 O O . SER B 1 84 ? -9.894 -42.858 -29.122 1.00 21.71 204 SER B O 1
ATOM 1460 N N . ALA B 1 85 ? -11.274 -41.956 -30.675 1.00 21.89 205 ALA B N 1
ATOM 1461 C CA . ALA B 1 85 ? -10.993 -40.589 -30.248 1.00 21.47 205 ALA B CA 1
ATOM 1462 C C . ALA B 1 85 ? -11.517 -40.332 -28.843 1.00 23.55 205 ALA B C 1
ATOM 1463 O O . ALA B 1 85 ? -10.919 -39.558 -28.085 1.00 21.94 205 ALA B O 1
ATOM 1465 N N . GLU B 1 86 ? -12.631 -40.968 -28.477 1.00 20.85 206 GLU B N 1
ATOM 1466 C CA . GLU B 1 86 ? -13.168 -40.793 -27.130 1.00 20.41 206 GLU B CA 1
ATOM 1467 C C . GLU B 1 86 ? -12.197 -41.312 -26.075 1.00 20.98 206 GLU B C 1
ATOM 1468 O O . GLU B 1 86 ? -11.920 -40.630 -25.077 1.00 18.08 206 GLU B O 1
ATOM 1474 N N . GLU B 1 87 ? -11.682 -42.527 -26.264 1.00 19.29 207 GLU B N 1
ATOM 1475 C CA . GLU B 1 87 ? -10.764 -43.092 -25.285 1.00 19.39 207 GLU B CA 1
ATOM 1476 C C . GLU B 1 87 ? -9.428 -42.365 -25.288 1.00 18.41 207 GLU B C 1
ATOM 1477 O O . GLU B 1 87 ? -8.782 -42.253 -24.241 1.00 18.19 207 GLU B O 1
ATOM 1483 N N . ALA B 1 88 ? -9.008 -41.844 -26.443 1.00 19.64 208 ALA B N 1
ATOM 1484 C CA . ALA B 1 88 ? -7.822 -40.996 -26.459 1.00 20.09 208 ALA B CA 1
ATOM 1485 C C . ALA B 1 88 ? -8.039 -39.729 -25.640 1.00 19.95 208 ALA B C 1
ATOM 1486 O O . ALA B 1 88 ? -7.133 -39.287 -24.922 1.00 20.67 208 ALA B O 1
ATOM 1488 N N . ALA B 1 89 ? -9.239 -39.142 -25.725 1.00 18.43 209 ALA B N 1
ATOM 1489 C CA . ALA B 1 89 ? -9.546 -37.930 -24.966 1.00 18.45 209 ALA B CA 1
ATOM 1490 C C . ALA B 1 89 ? -9.644 -38.215 -23.472 1.00 18.56 209 ALA B C 1
ATOM 1491 O O . ALA B 1 89 ? -9.197 -37.405 -22.651 1.00 16.61 209 ALA B O 1
ATOM 1493 N N . MET B 1 90 ? -10.240 -39.348 -23.094 1.00 16.57 210 MET B N 1
ATOM 1494 C CA . MET B 1 90 ? -10.282 -39.705 -21.675 1.00 16.26 210 MET B CA 1
ATOM 1495 C C . MET B 1 90 ? -8.882 -39.916 -21.121 1.00 16.20 210 MET B C 1
ATOM 1496 O O . MET B 1 90 ? -8.573 -39.490 -19.999 1.00 15.01 210 MET B O 1
ATOM 1501 N N . PHE B 1 91 ? -8.022 -40.585 -21.889 1.00 16.95 211 PHE B N 1
ATOM 1502 C CA . PHE B 1 91 ? -6.649 -40.809 -21.461 1.00 18.39 211 PHE B CA 1
ATOM 1503 C C . PHE B 1 91 ? -5.888 -39.492 -21.375 1.00 19.66 211 PHE B C 1
ATOM 1504 O O . PHE B 1 91 ? -5.118 -39.271 -20.430 1.00 17.47 211 PHE B O 1
ATOM 1512 N N . GLU B 1 92 ? -6.105 -38.609 -22.350 1.00 18.34 212 GLU B N 1
ATOM 1513 C CA . GLU B 1 92 ? -5.448 -37.303 -22.341 1.00 18.82 212 GLU B CA 1
ATOM 1514 C C . GLU B 1 92 ? -5.858 -36.493 -21.123 1.00 18.54 212 GLU B C 1
ATOM 1515 O O . GLU B 1 92 ? -5.017 -35.864 -20.467 1.00 17.09 212 GLU B O 1
ATOM 1521 N N . MET B 1 93 ? -7.149 -36.500 -20.798 1.00 16.02 213 MET B N 1
ATOM 1522 C CA . MET B 1 93 ? -7.600 -35.782 -19.611 1.00 17.47 213 MET B CA 1
ATOM 1523 C C . MET B 1 93 ? -6.982 -36.369 -18.351 1.00 17.04 213 MET B C 1
ATOM 1524 O O . MET B 1 93 ? -6.573 -35.628 -17.447 1.00 14.43 213 MET B O 1
ATOM 1529 N N . GLY B 1 94 ? -6.891 -37.704 -18.278 1.00 14.29 214 GLY B N 1
ATOM 1530 C CA . GLY B 1 94 ? -6.261 -38.333 -17.133 1.00 12.54 214 GLY B CA 1
ATOM 1531 C C . GLY B 1 94 ? -4.814 -37.909 -16.968 1.00 16.58 214 GLY B C 1
ATOM 1532 O O . GLY B 1 94 ? -4.346 -37.700 -15.849 1.00 17.52 214 GLY B O 1
ATOM 1533 N N . GLU B 1 95 ? -4.093 -37.760 -18.082 1.00 17.16 215 GLU B N 1
ATOM 1534 C CA . GLU B 1 95 ? -2.698 -37.344 -17.981 1.00 18.61 215 GLU B CA 1
ATOM 1535 C C . GLU B 1 95 ? -2.590 -35.891 -17.538 1.00 16.50 215 GLU B C 1
ATOM 1536 O O . GLU B 1 95 ? -1.698 -35.547 -16.756 1.00 18.87 215 GLU B O 1
ATOM 1542 N N . ILE B 1 96 ? -3.495 -35.028 -18.018 1.00 15.45 216 ILE B N 1
ATOM 1543 C CA . ILE B 1 96 ? -3.543 -33.650 -17.529 1.00 15.64 216 ILE B CA 1
ATOM 1544 C C . ILE B 1 96 ? -3.776 -33.638 -16.025 1.00 18.29 216 ILE B C 1
ATOM 1545 O O . ILE B 1 96 ? -3.066 -32.963 -15.272 1.00 17.31 216 ILE B O 1
ATOM 1550 N N . VAL B 1 97 ? -4.778 -34.392 -15.563 1.00 14.77 217 VAL B N 1
ATOM 1551 C CA . VAL B 1 97 ? -5.126 -34.357 -14.149 1.00 15.20 217 VAL B CA 1
ATOM 1552 C C . VAL B 1 97 ? -3.997 -34.928 -13.304 1.00 15.24 217 VAL B C 1
ATOM 1553 O O . VAL B 1 97 ? -3.648 -34.371 -12.258 1.00 16.11 217 VAL B O 1
ATOM 1557 N N . LYS B 1 98 ? -3.398 -36.039 -13.750 1.00 15.68 218 LYS B N 1
ATOM 1558 C CA . LYS B 1 98 ? -2.298 -36.632 -12.998 1.00 19.22 218 LYS B CA 1
ATOM 1559 C C . LYS B 1 98 ? -1.162 -35.636 -12.819 1.00 17.96 218 LYS B C 1
ATOM 1560 O O . LYS B 1 98 ? -0.611 -35.499 -11.719 1.00 21.43 218 LYS B O 1
ATOM 1566 N N . ALA B 1 99 ? -0.827 -34.901 -13.879 1.00 19.65 219 ALA B N 1
ATOM 1567 C CA . ALA B 1 99 ? 0.256 -33.927 -13.792 1.00 21.25 219 ALA B CA 1
ATOM 1568 C C . ALA B 1 99 ? -0.097 -32.787 -12.841 1.00 20.97 219 ALA B C 1
ATOM 1569 O O . ALA B 1 99 ? 0.759 -32.315 -12.083 1.00 22.13 219 ALA B O 1
ATOM 1571 N N . LYS B 1 100 ? -1.355 -32.344 -12.851 1.00 17.45 220 LYS B N 1
ATOM 1572 C CA . LYS B 1 100 ? -1.762 -31.238 -11.984 1.00 16.05 220 LYS B CA 1
ATOM 1573 C C . LYS B 1 100 ? -1.882 -31.658 -10.529 1.00 20.10 220 LYS B C 1
ATOM 1574 O O . LYS B 1 100 ? -1.788 -30.808 -9.636 1.00 18.46 220 LYS B O 1
ATOM 1580 N N . MET B 1 101 ? -2.128 -32.944 -10.276 1.00 17.73 221 MET B N 1
ATOM 1581 C CA . MET B 1 101 ? -2.269 -33.481 -8.926 1.00 18.31 221 MET B CA 1
ATOM 1582 C C . MET B 1 101 ? -0.949 -33.972 -8.354 1.00 20.52 221 MET B C 1
ATOM 1583 O O . MET B 1 101 ? -0.937 -34.524 -7.251 1.00 24.12 221 MET B O 1
ATOM 1588 N N . LYS B 1 102 ? 0.152 -33.764 -9.078 1.00 19.49 222 LYS B N 1
ATOM 1589 C CA . LYS B 1 102 ? 1.441 -34.362 -8.741 1.00 26.27 222 LYS B CA 1
ATOM 1590 C C . LYS B 1 102 ? 1.850 -34.077 -7.311 1.00 28.84 222 LYS B C 1
ATOM 1591 O O . LYS B 1 102 ? 2.526 -34.903 -6.682 1.00 30.34 222 LYS B O 1
ATOM 1597 N N . ASN B 1 103 ? 1.449 -32.924 -6.778 1.00 25.22 223 ASN B N 1
ATOM 1598 C CA . ASN B 1 103 ? 1.901 -32.492 -5.466 1.00 26.18 223 ASN B CA 1
ATOM 1599 C C . ASN B 1 103 ? 0.769 -32.432 -4.446 1.00 27.32 223 ASN B C 1
ATOM 1600 O O . ASN B 1 103 ? 0.922 -31.803 -3.392 1.00 30.84 223 ASN B O 1
ATOM 1605 N N . ILE B 1 104 ? -0.361 -33.088 -4.725 1.00 26.40 224 ILE B N 1
ATOM 1606 C CA . ILE B 1 104 ? -1.468 -33.059 -3.774 1.00 25.97 224 ILE B CA 1
ATOM 1607 C C . ILE B 1 104 ? -1.225 -33.983 -2.583 1.00 27.22 224 ILE B C 1
ATOM 1608 O O . ILE B 1 104 ? -1.803 -33.765 -1.510 1.00 27.17 224 ILE B O 1
ATOM 1613 N N . ASP B 1 105 ? -0.390 -35.006 -2.735 1.00 26.43 225 ASP B N 1
ATOM 1614 C CA . ASP B 1 105 ? -0.025 -35.862 -1.611 1.00 26.37 225 ASP B CA 1
ATOM 1615 C C . ASP B 1 105 ? 1.403 -35.556 -1.161 1.00 31.53 225 ASP B C 1
ATOM 1616 O O . ASP B 1 105 ? 2.348 -36.225 -1.575 1.00 37.56 225 ASP B O 1
#

B-factor: mean 23.11, std 8.73, range [9.39, 52.38]

Nearest PDB structures (foldseek):
  6p5h-assembly2_B  TM=1.010E+00  e=4.467E-21  Legionella pneumophila
  5tsc-assembly1_A  TM=9.962E-01  e=2.715E-19  Legionella pneumophila subsp. pneumophila str. Philadelphia 1
  7bxh-assembly1_B  TM=9.844E-01  e=5.441E-19  Legionella pneumophila subsp. pneumophila str. Philadelphia 1
  6k11-assembly1_A  TM=8.883E-01  e=5.457E-10  Legionella pneumophila subsp. pneumophila str. Philadelphia 1
  5suj-assembly2_B  TM=8.986E-01  e=7.972E-10  Legionella pneumophila subsp. pneumophila str. Philadelphia 1

Foldseek 3Di:
DAAWKEAEDEPVRDDLVPDDANYWYQYLAFTWHLHPVSDTHGLDDGSNLSNQLNVQQDDPARRIGTQCDPPQDLVPGVNSVSSVVVSVSRCVSCVPVD/DAAWKEAEDEPVGDDLVPDDARYWYQYLAFTWHLHPVSDTHGLDDGSNLSNQLNVLQDDPARRIYTQPDPPQDLVPGVNSVSSVVVSVSRCVSCVPVD

Sequence (196 aa):
NAPQKYQKIKREEFNPETAEKNKIYLLEDQLVYLDIFGKVIDLGQTSDTCHRLFNAITTPFYQNYILYDEYIDPEESAEEAAMFEMGEIVKAKMKNIDNAPQKYQKIKREEFNPETAEKNKIYLLEDQLVYLDIFGKVIDLGQTSDTCHRLFNAITTPFYQNYILYDEYIDPEESAEEAAMFEMGEIVKAKMKNID

InterPro domains: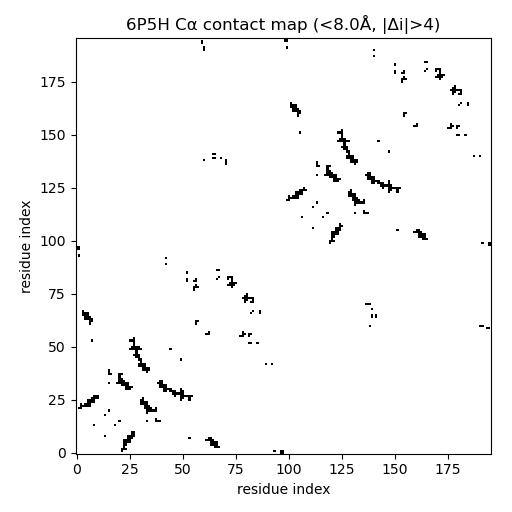
  IPR054021 MvcA insertion domain [PF22193] (130-226)